Protein AF-O17725-F1 (afdb_monomer)

Foldseek 3Di:
DPDDVPPDPPDDDDDDPVVVVVVLLVVLVVQCVQLDPDPSVLSSVLVVLLVVLVVVVVVCVVVVPPPCVVSLVSLVVSLCSQVVSVRVVSCVVSVVSNLVNLLSNLCVVCVVVLVQLVVCLVPPVVSVVLCVLVPCPVPPDLQSLLCCLQPVDVSVLVSSCVRPNPVNSVSSNSSSQSSNVVSVSCVSHVDDRD

Sequence (194 aa):
MKSIIILSVFLVCSALAASSDKDTESKVARYLKSCGVITSLKTTKCVKRSDEVDKELKALVKSKDKDLSKVKASCKDTMECIKELKCKPLEEDHKETLDFCGRALFQDEFKDCSKKLQALKKSDKDAAKCLEDFKSETKKSTKDTCTFLKGSKDCIKAHIKKECGDDKLQGWQKFAQDSFKENECEKAIGAKWN

InterPro domains:
  IPR002542 T20D4.11-like domain [PF01579] (35-185)
  IPR016638 Uncharacterised protein family UPF0376 [PIRSF015697] (4-185)

Organism: Caenorhabditis elegans (NCBI:txid6239)

pLDDT: mean 77.61, std 16.92, range [27.53, 94.5]

Secondary structure (DSSP, 8-state):
--SSTTSS-----S--SSHHHHHHHHHHHHHHHHH-S--HHHHHHHHHHHHHHHHHHHHHHHHT---THHHHHHHHHHHHHHHHTT-HHHHHHTHHHHHHHHHHHHHHHHHHHHHHHHHHHHH-HHHHHHSTGGG-TT-SSHHHHHHHHHT--HHHHHHHHHHH-HHHHHHHHHHHHHHHHHTTHHHHHT----

Radius of gyration: 19.5 Å; Cα contacts (8 Å, |Δi|>4): 146; chains: 1; bounding box: 48×35×51 Å

Nearest PDB structures (foldseek):
  6h2d-assembly1_S  TM=1.845E-01  e=7.261E+00  Aeromonas hydrophila subsp. hydrophila AL09-71

Structure (mmCIF, N/CA/C/O backbone):
data_AF-O17725-F1
#
_entry.id   AF-O17725-F1
#
loop_
_atom_site.group_PDB
_atom_site.id
_atom_site.type_symbol
_atom_site.label_atom_id
_atom_site.label_alt_id
_atom_site.label_comp_id
_atom_site.label_asym_id
_atom_site.label_entity_id
_atom_site.label_seq_id
_atom_site.pdbx_PDB_ins_code
_atom_site.Cartn_x
_atom_site.Cartn_y
_atom_site.Cartn_z
_atom_site.occupancy
_atom_site.B_iso_or_equiv
_atom_site.auth_seq_id
_atom_site.auth_comp_id
_atom_site.auth_asym_id
_atom_site.auth_atom_id
_atom_site.pdbx_PDB_model_num
ATOM 1 N N . MET A 1 1 ? -17.542 12.724 -4.587 1.00 37.69 1 MET A N 1
ATOM 2 C CA . MET A 1 1 ? -16.579 13.660 -3.972 1.00 37.69 1 MET A CA 1
ATOM 3 C C . MET A 1 1 ? -16.341 14.784 -4.961 1.00 37.69 1 MET A C 1
ATOM 5 O O . MET A 1 1 ? -15.907 14.520 -6.076 1.00 37.69 1 MET A O 1
ATOM 9 N N . LYS A 1 2 ? -16.787 15.989 -4.608 1.00 27.69 2 LYS A N 1
ATOM 10 C CA . LYS A 1 2 ? -16.643 17.206 -5.411 1.00 27.69 2 LYS A CA 1
ATOM 11 C C . LYS A 1 2 ? -15.297 17.831 -5.027 1.00 27.69 2 LYS A C 1
ATOM 13 O O . LYS A 1 2 ? -15.084 18.012 -3.839 1.00 27.69 2 LYS A O 1
ATOM 18 N N . SER A 1 3 ? -14.441 18.080 -6.020 1.00 40.22 3 SER A N 1
ATOM 19 C CA . SER A 1 3 ? -13.218 18.903 -5.983 1.00 40.22 3 SER A CA 1
ATOM 20 C C . SER A 1 3 ? -12.224 18.654 -4.841 1.00 40.22 3 SER A C 1
ATOM 22 O O . SER A 1 3 ? -12.481 19.099 -3.738 1.00 40.22 3 SER A O 1
ATOM 24 N N . ILE A 1 4 ? -11.072 18.023 -5.131 1.00 34.00 4 ILE A N 1
ATOM 25 C CA . ILE A 1 4 ? -9.751 18.324 -4.511 1.00 34.00 4 ILE A CA 1
ATOM 26 C C . ILE A 1 4 ? -8.579 17.645 -5.269 1.00 34.00 4 ILE A C 1
ATOM 28 O O . ILE A 1 4 ? -7.463 18.136 -5.192 1.00 34.00 4 ILE A O 1
ATOM 32 N N . ILE A 1 5 ? -8.797 16.641 -6.134 1.00 41.59 5 ILE A N 1
ATOM 33 C CA . ILE A 1 5 ? -7.709 16.031 -6.954 1.00 41.59 5 ILE A CA 1
ATOM 34 C C . ILE A 1 5 ? -7.289 16.924 -8.161 1.00 41.59 5 ILE A C 1
ATOM 36 O O . ILE A 1 5 ? -6.692 16.458 -9.122 1.00 41.59 5 ILE A O 1
ATOM 40 N N . ILE A 1 6 ? -7.622 18.221 -8.182 1.00 42.53 6 ILE A N 1
ATOM 41 C CA . ILE A 1 6 ? -7.500 19.046 -9.406 1.00 42.53 6 ILE A CA 1
ATOM 42 C C . ILE A 1 6 ? -6.181 19.832 -9.534 1.00 42.53 6 ILE A C 1
ATOM 44 O O . ILE A 1 6 ? -5.909 20.326 -10.621 1.00 42.53 6 ILE A O 1
ATOM 48 N N . LEU A 1 7 ? -5.302 19.924 -8.530 1.00 33.03 7 LEU A N 1
ATOM 49 C CA . LEU A 1 7 ? -4.282 20.992 -8.561 1.00 33.03 7 LEU A CA 1
ATOM 50 C C . LEU A 1 7 ? -2.805 20.641 -8.788 1.00 33.03 7 LEU A C 1
ATOM 52 O O . LEU A 1 7 ? -1.983 21.539 -8.654 1.00 33.03 7 LEU A O 1
ATOM 56 N N . SER A 1 8 ? -2.433 19.436 -9.233 1.00 33.38 8 SER A N 1
ATOM 57 C CA . SER A 1 8 ? -1.002 19.183 -9.528 1.00 33.38 8 SER A CA 1
ATOM 58 C C . SER A 1 8 ? -0.650 18.307 -10.738 1.00 33.38 8 SER A C 1
ATOM 60 O O . SER A 1 8 ? 0.517 17.977 -10.905 1.00 33.38 8 SER A O 1
ATOM 62 N N . VAL A 1 9 ? -1.579 17.990 -11.654 1.00 31.64 9 VAL A N 1
ATOM 63 C CA . VAL A 1 9 ? -1.242 17.192 -12.869 1.00 31.64 9 VAL A CA 1
ATOM 64 C C . VAL A 1 9 ? -1.598 17.895 -14.194 1.00 31.64 9 VAL A C 1
ATOM 66 O O . VAL A 1 9 ? -1.631 17.280 -15.258 1.00 31.64 9 VAL A O 1
ATOM 69 N N . PHE A 1 10 ? -1.824 19.212 -14.174 1.00 27.53 10 PHE A N 1
ATOM 70 C CA . PHE A 1 10 ? -1.952 20.023 -15.391 1.00 27.53 10 PHE A CA 1
ATOM 71 C C . PHE A 1 10 ? -0.613 20.668 -15.750 1.00 27.53 10 PHE A C 1
ATOM 73 O O . PHE A 1 10 ? -0.395 21.820 -15.405 1.00 27.53 10 PHE A O 1
ATOM 80 N N . LEU A 1 11 ? 0.277 19.918 -16.409 1.00 30.19 11 LEU A N 1
ATOM 81 C CA . LEU A 1 11 ? 1.332 20.414 -17.314 1.00 30.19 11 LEU A CA 1
ATOM 82 C C . LEU A 1 11 ? 2.262 19.252 -17.688 1.00 30.19 11 LEU A C 1
ATOM 84 O O . LEU A 1 11 ? 3.306 19.106 -17.082 1.00 30.19 11 LEU A O 1
ATOM 88 N N . VAL A 1 12 ? 1.868 18.416 -18.654 1.00 31.33 12 VAL A N 1
ATOM 89 C CA . VAL A 1 12 ? 2.724 17.962 -19.772 1.00 31.33 12 VAL A CA 1
ATOM 90 C C . VAL A 1 12 ? 1.769 17.420 -20.843 1.00 31.33 12 VAL A C 1
ATOM 92 O O . VAL A 1 12 ? 1.299 16.286 -20.782 1.00 31.33 12 VAL A O 1
ATOM 95 N N . CYS A 1 13 ? 1.445 18.265 -21.817 1.00 29.72 13 CYS A N 1
ATOM 96 C CA . CYS A 1 13 ? 0.928 17.858 -23.117 1.00 29.72 13 CYS A CA 1
ATOM 97 C C . CYS A 1 13 ? 1.952 18.291 -24.168 1.00 29.72 13 CYS A C 1
ATOM 99 O O . CYS A 1 13 ? 2.458 19.410 -24.094 1.00 29.72 13 CYS A O 1
ATOM 101 N N . SER A 1 14 ? 2.134 17.428 -25.174 1.00 30.39 14 SER A N 1
ATOM 102 C CA . SER A 1 14 ? 2.857 17.621 -26.447 1.00 30.39 14 SER A CA 1
ATOM 103 C C . SER A 1 14 ? 4.326 17.154 -26.467 1.00 30.39 14 SER A C 1
ATOM 105 O O . SER A 1 14 ? 5.163 17.690 -25.757 1.00 30.39 14 SER A O 1
ATOM 107 N N . ALA A 1 15 ? 4.613 16.184 -27.355 1.00 34.50 15 ALA A N 1
ATOM 108 C CA . ALA A 1 15 ? 5.905 15.543 -27.686 1.00 34.50 15 ALA A CA 1
ATOM 109 C C . ALA A 1 15 ? 6.377 14.370 -26.786 1.00 34.50 15 ALA A C 1
ATOM 111 O O . ALA A 1 15 ? 7.370 14.489 -26.073 1.00 34.50 15 ALA A O 1
ATOM 112 N N . LEU A 1 16 ? 5.711 13.202 -26.855 1.00 41.00 16 LEU A N 1
ATOM 113 C CA . LEU A 1 16 ? 6.019 12.029 -26.003 1.00 41.00 16 LEU A CA 1
ATOM 114 C C . LEU A 1 16 ? 6.287 10.681 -26.707 1.00 41.00 16 LEU A C 1
ATOM 116 O O . LEU A 1 16 ? 6.314 9.659 -26.032 1.00 41.00 16 LEU A O 1
ATOM 120 N N . ALA A 1 17 ? 6.534 10.641 -28.022 1.00 39.03 17 ALA A N 1
ATOM 121 C CA . ALA A 1 17 ? 6.957 9.386 -28.669 1.00 39.03 17 ALA A CA 1
ATOM 122 C C . ALA A 1 17 ? 8.490 9.228 -28.757 1.00 39.03 17 ALA A C 1
ATOM 124 O O . ALA A 1 17 ? 8.997 8.136 -28.554 1.00 39.03 17 ALA A O 1
ATOM 125 N N . ALA A 1 18 ? 9.240 10.310 -29.010 1.00 36.88 18 ALA A N 1
ATOM 126 C CA . ALA A 1 18 ? 10.707 10.261 -29.143 1.00 36.88 18 ALA A CA 1
ATOM 127 C C . ALA A 1 18 ? 11.471 10.710 -27.879 1.00 36.88 18 ALA A C 1
ATOM 129 O O . ALA A 1 18 ? 12.676 10.492 -27.765 1.00 36.88 18 ALA A O 1
ATOM 130 N N . SER A 1 19 ? 10.794 11.368 -26.932 1.00 45.75 19 SER A N 1
ATOM 131 C CA . SER A 1 19 ? 11.392 11.850 -25.678 1.00 45.75 19 SER A CA 1
ATOM 132 C C . SER A 1 19 ? 11.439 10.775 -24.592 1.00 45.75 19 SER A C 1
ATOM 134 O O . SER A 1 19 ? 12.337 10.813 -23.755 1.00 45.75 19 SER A O 1
ATOM 136 N N . SER A 1 20 ? 10.529 9.794 -24.628 1.00 57.12 20 SER A N 1
ATOM 137 C CA . SER A 1 20 ? 10.476 8.721 -23.632 1.00 57.12 20 SER A CA 1
ATOM 138 C C . SER A 1 20 ? 11.719 7.843 -23.662 1.00 57.12 20 SER A C 1
ATOM 140 O O . SER A 1 20 ? 12.259 7.547 -22.605 1.00 57.12 20 SER A O 1
ATOM 142 N N . ASP A 1 21 ? 12.217 7.474 -24.847 1.00 60.38 21 ASP A N 1
ATOM 143 C CA . ASP A 1 21 ? 13.398 6.609 -24.932 1.00 60.38 21 ASP A CA 1
ATOM 144 C C . ASP A 1 21 ? 14.663 7.324 -24.438 1.00 60.38 21 ASP A C 1
ATOM 146 O O . ASP A 1 21 ? 15.420 6.734 -23.676 1.00 60.38 21 ASP A O 1
ATOM 150 N N . LYS A 1 22 ? 14.846 8.616 -24.753 1.00 66.69 22 LYS A N 1
ATOM 151 C CA . LYS A 1 22 ? 15.981 9.405 -24.232 1.00 66.69 22 LYS A CA 1
ATOM 152 C C . LYS A 1 22 ? 15.922 9.593 -22.715 1.00 66.69 22 LYS A C 1
ATOM 154 O O . LYS A 1 22 ? 16.957 9.547 -22.052 1.00 66.69 22 LYS A O 1
ATOM 159 N N . ASP A 1 23 ? 14.729 9.811 -22.160 1.00 80.50 23 ASP A N 1
ATOM 160 C CA . ASP A 1 23 ? 14.546 9.905 -20.708 1.00 80.50 23 ASP A CA 1
ATOM 161 C C . ASP A 1 23 ? 14.838 8.559 -20.027 1.00 80.50 23 ASP A C 1
ATOM 163 O O . ASP A 1 23 ? 15.595 8.505 -19.056 1.00 80.50 23 ASP A O 1
ATOM 167 N N . THR A 1 24 ? 14.333 7.454 -20.587 1.00 80.94 24 THR A N 1
ATOM 168 C CA . THR A 1 24 ? 14.649 6.103 -20.111 1.00 80.94 24 THR A CA 1
ATOM 169 C C . THR A 1 24 ? 16.150 5.814 -20.192 1.00 80.94 24 THR A C 1
ATOM 171 O O . THR A 1 24 ? 16.716 5.344 -19.210 1.00 80.94 24 THR A O 1
ATOM 174 N N . GLU A 1 25 ? 16.825 6.114 -21.305 1.00 81.56 25 GLU A N 1
ATOM 175 C CA . GLU A 1 25 ? 18.274 5.909 -21.455 1.00 81.56 25 GLU A CA 1
ATOM 176 C C . GLU A 1 25 ? 19.077 6.711 -20.422 1.00 81.56 25 GLU A C 1
ATOM 178 O O . GLU A 1 25 ? 19.994 6.175 -19.798 1.00 81.56 25 GLU A O 1
ATOM 183 N N . SER A 1 26 ? 18.696 7.970 -20.181 1.00 84.69 26 SER A N 1
ATOM 184 C CA . SER A 1 26 ? 19.315 8.831 -19.166 1.00 84.69 26 SER A CA 1
ATOM 185 C C . SER A 1 26 ? 19.136 8.277 -17.747 1.00 84.69 26 SER A C 1
ATOM 187 O O . SER A 1 26 ? 20.105 8.179 -16.984 1.00 84.69 26 SER A O 1
ATOM 189 N N . LYS A 1 27 ? 17.915 7.846 -17.395 1.00 84.62 27 LYS A N 1
ATOM 190 C CA . LYS A 1 27 ? 17.611 7.179 -16.117 1.00 84.62 27 LYS A CA 1
ATOM 191 C C . LYS A 1 27 ? 18.423 5.893 -15.956 1.00 84.62 27 LYS A C 1
ATOM 193 O O . LYS A 1 27 ? 19.108 5.715 -14.952 1.00 84.62 27 LYS A O 1
ATOM 198 N N . VAL A 1 28 ? 18.428 5.030 -16.972 1.00 83.88 28 VAL A N 1
ATOM 199 C CA . VAL A 1 28 ? 19.175 3.764 -16.967 1.00 83.88 28 VAL A CA 1
ATOM 200 C C . VAL A 1 28 ? 20.673 4.008 -16.796 1.00 83.88 28 VAL A C 1
ATOM 202 O O . VAL A 1 28 ? 21.291 3.361 -15.954 1.00 83.88 28 VAL A O 1
ATOM 205 N N . ALA A 1 29 ? 21.261 4.964 -17.520 1.00 85.25 29 ALA A N 1
ATOM 206 C CA . ALA A 1 29 ? 22.674 5.313 -17.376 1.00 85.25 29 ALA A CA 1
ATOM 207 C C . ALA A 1 29 ? 23.007 5.791 -15.952 1.00 85.25 29 ALA A C 1
ATOM 209 O O . ALA A 1 29 ? 24.035 5.404 -15.388 1.00 85.25 29 ALA A O 1
ATOM 210 N N . ARG A 1 30 ? 22.115 6.581 -15.338 1.00 86.19 30 ARG A N 1
ATOM 211 C CA . ARG A 1 30 ? 22.242 7.015 -13.940 1.00 86.19 30 ARG A CA 1
ATOM 212 C C . ARG A 1 30 ? 22.242 5.824 -12.983 1.00 86.19 30 ARG A C 1
ATOM 214 O O . ARG A 1 30 ? 23.115 5.764 -12.122 1.00 86.19 30 ARG A O 1
ATOM 221 N N . TYR A 1 31 ? 21.318 4.876 -13.148 1.00 86.75 31 TYR A N 1
ATOM 222 C CA . TYR A 1 31 ? 21.226 3.689 -12.291 1.00 86.75 31 TYR A CA 1
ATOM 223 C C . TYR A 1 31 ? 22.409 2.742 -12.466 1.00 86.75 31 TYR A C 1
ATOM 225 O O . TYR A 1 31 ? 22.938 2.241 -11.482 1.00 86.75 31 TYR A O 1
ATOM 233 N N . LEU A 1 32 ? 22.878 2.527 -13.696 1.00 83.81 32 LEU A N 1
ATOM 234 C CA . LEU A 1 32 ? 24.074 1.717 -13.944 1.00 83.81 32 LEU A CA 1
ATOM 235 C C . LEU A 1 32 ? 25.311 2.325 -13.277 1.00 83.81 32 LEU A C 1
ATOM 237 O O . LEU A 1 32 ? 26.139 1.603 -12.727 1.00 83.81 32 LEU A O 1
ATOM 241 N N . LYS A 1 33 ? 25.413 3.659 -13.267 1.00 84.75 33 LYS A N 1
ATOM 242 C CA . LYS A 1 33 ? 26.498 4.365 -12.582 1.00 84.75 33 LYS A CA 1
ATOM 243 C C . LYS A 1 33 ? 26.395 4.269 -11.056 1.00 84.75 33 LYS A C 1
ATOM 245 O O . LYS A 1 33 ? 27.425 4.176 -10.396 1.00 84.75 33 LYS A O 1
ATOM 250 N N . SER A 1 34 ? 25.189 4.326 -10.491 1.00 84.12 34 SER A N 1
ATOM 251 C CA . SER A 1 34 ? 24.985 4.375 -9.036 1.00 84.12 34 SER A CA 1
ATOM 252 C C . SER A 1 34 ? 24.854 3.006 -8.364 1.00 84.12 34 SER A C 1
ATOM 254 O O . SER A 1 34 ? 25.175 2.887 -7.185 1.00 84.12 34 SER A O 1
ATOM 256 N N . CYS A 1 35 ? 24.402 1.982 -9.089 1.00 83.06 35 CYS A N 1
ATOM 257 C CA . CYS A 1 35 ? 24.039 0.677 -8.530 1.00 83.06 35 CYS A CA 1
ATOM 258 C C . CYS A 1 35 ? 24.987 -0.467 -8.925 1.00 83.06 35 CYS A C 1
ATOM 260 O O . CYS A 1 35 ? 24.770 -1.608 -8.522 1.00 83.06 35 CYS A O 1
ATOM 262 N N . GLY A 1 36 ? 26.062 -0.182 -9.667 1.00 73.19 36 GLY A N 1
ATOM 263 C CA . GLY A 1 36 ? 27.073 -1.177 -10.031 1.00 73.19 36 GLY A CA 1
ATOM 264 C C . GLY A 1 36 ? 26.620 -2.131 -11.141 1.00 73.19 36 GLY A C 1
ATOM 265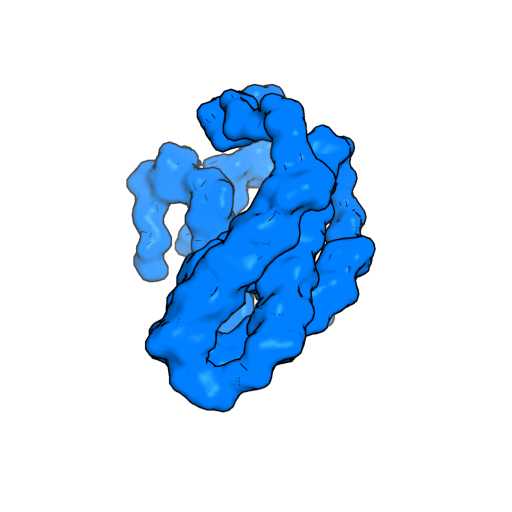 O O . GLY A 1 36 ? 25.810 -1.761 -11.988 1.00 73.19 36 GLY A O 1
ATOM 266 N N . VAL A 1 37 ? 27.190 -3.347 -11.168 1.00 62.06 37 VAL A N 1
ATOM 267 C CA . VAL A 1 37 ? 27.050 -4.342 -12.255 1.00 62.06 37 VAL A CA 1
ATOM 268 C C . VAL A 1 37 ? 25.633 -4.928 -12.309 1.00 62.06 37 VAL A C 1
ATOM 270 O O . VAL A 1 37 ? 25.381 -6.079 -11.963 1.00 62.06 37 VAL A O 1
ATOM 273 N N . ILE A 1 38 ? 24.691 -4.118 -12.768 1.00 63.53 38 ILE A N 1
ATOM 274 C CA . ILE A 1 38 ? 23.364 -4.530 -13.202 1.00 63.53 38 ILE A CA 1
ATOM 275 C C . ILE A 1 38 ? 23.389 -4.604 -14.730 1.00 63.53 38 ILE A C 1
ATOM 277 O O . ILE A 1 38 ? 24.044 -3.799 -15.392 1.00 63.53 38 ILE A O 1
ATOM 281 N N . THR A 1 39 ? 22.676 -5.560 -15.329 1.00 70.25 39 THR A N 1
ATOM 282 C CA . THR A 1 39 ? 22.555 -5.587 -16.792 1.00 70.25 39 THR A CA 1
ATOM 283 C C . THR A 1 39 ? 21.691 -4.416 -17.264 1.00 70.25 39 THR A C 1
ATOM 285 O O . THR A 1 39 ? 20.535 -4.278 -16.860 1.00 70.25 39 THR A O 1
ATOM 288 N N . SER A 1 40 ? 22.234 -3.587 -18.162 1.00 78.12 40 SER A N 1
ATOM 289 C CA . SER A 1 40 ? 21.527 -2.444 -18.767 1.00 78.12 40 SER A CA 1
ATOM 290 C C . SER A 1 40 ? 20.155 -2.831 -19.321 1.00 78.12 40 SER A C 1
ATOM 292 O O . SER A 1 40 ? 19.184 -2.093 -19.155 1.00 78.12 40 SER A O 1
ATOM 294 N N . LEU A 1 41 ? 20.051 -4.028 -19.904 1.00 83.31 41 LEU A N 1
ATOM 295 C CA . LEU A 1 41 ? 18.809 -4.573 -20.437 1.00 83.31 41 LEU A CA 1
ATOM 296 C C . LEU A 1 41 ? 17.747 -4.782 -19.348 1.00 83.31 41 LEU A C 1
ATOM 298 O O . LEU A 1 41 ? 16.588 -4.421 -19.548 1.00 83.31 41 LEU A O 1
ATOM 302 N N . LYS A 1 42 ? 18.121 -5.360 -18.200 1.00 84.88 42 LYS A N 1
ATOM 303 C CA . LYS A 1 42 ? 17.181 -5.613 -17.103 1.00 84.88 42 LYS A CA 1
ATOM 304 C C . LYS A 1 42 ? 16.743 -4.309 -16.450 1.00 84.88 42 LYS A C 1
ATOM 306 O O . LYS A 1 42 ? 15.545 -4.118 -16.276 1.00 84.88 42 LYS A O 1
ATOM 311 N N . THR A 1 43 ? 17.675 -3.385 -16.206 1.00 85.56 43 THR A N 1
ATOM 312 C CA . THR A 1 43 ? 17.351 -2.032 -15.724 1.00 85.56 43 THR A CA 1
ATOM 313 C C . THR A 1 43 ? 16.368 -1.339 -16.658 1.00 85.56 43 THR A C 1
ATOM 315 O O . THR A 1 43 ? 15.332 -0.865 -16.208 1.00 85.56 43 THR A O 1
ATOM 318 N N . THR A 1 44 ? 16.635 -1.349 -17.967 1.00 87.69 44 THR A N 1
ATOM 319 C CA . THR A 1 44 ? 15.752 -0.731 -18.969 1.00 87.69 44 THR A CA 1
ATOM 320 C C . THR A 1 44 ? 14.355 -1.342 -18.942 1.00 87.69 44 THR A C 1
ATOM 322 O O . THR A 1 44 ? 13.368 -0.610 -18.944 1.00 87.69 44 THR A O 1
ATOM 325 N N . LYS A 1 45 ? 14.253 -2.677 -18.875 1.00 87.94 45 LYS A N 1
ATOM 326 C CA . LYS A 1 45 ? 12.959 -3.367 -18.776 1.00 87.94 45 LYS A CA 1
ATOM 327 C C . LYS A 1 45 ? 12.202 -2.975 -17.507 1.00 87.94 45 LYS A C 1
ATOM 329 O O . LYS A 1 45 ? 11.019 -2.671 -17.607 1.00 87.94 45 LYS A O 1
ATOM 334 N N . CYS A 1 46 ? 12.863 -2.941 -16.347 1.00 89.19 46 CY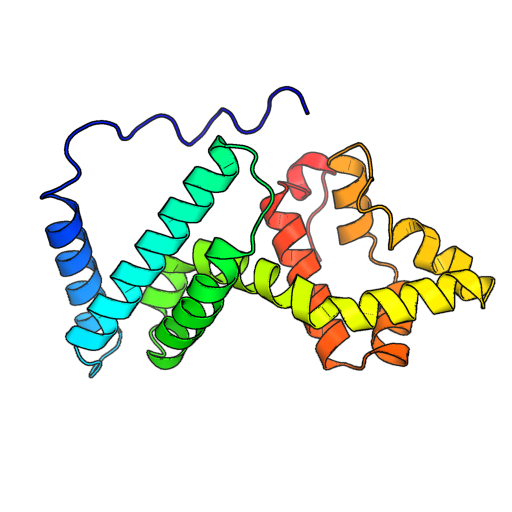S A N 1
ATOM 335 C CA . CYS A 1 46 ? 12.208 -2.553 -15.096 1.00 89.19 46 CYS A CA 1
ATOM 336 C C . CYS A 1 46 ? 11.728 -1.096 -15.125 1.00 89.19 46 CYS A C 1
ATOM 338 O O . CYS A 1 46 ? 10.594 -0.836 -14.732 1.00 89.19 46 CYS A O 1
ATOM 340 N N . VAL A 1 47 ? 12.547 -0.166 -15.635 1.00 88.94 47 VAL A N 1
ATOM 341 C CA . VAL A 1 47 ? 12.180 1.256 -15.761 1.00 88.94 47 VAL A CA 1
ATOM 342 C C . VAL A 1 47 ? 10.974 1.425 -16.684 1.00 88.94 47 VAL A C 1
ATOM 344 O O . VAL A 1 47 ? 9.983 2.021 -16.273 1.00 88.94 47 VAL A O 1
ATOM 347 N N . LYS A 1 48 ? 11.002 0.836 -17.892 1.00 89.19 48 LYS A N 1
ATOM 348 C CA . LYS A 1 48 ? 9.875 0.922 -18.840 1.00 89.19 48 LYS A CA 1
ATOM 349 C C . LYS A 1 48 ? 8.582 0.375 -18.237 1.00 89.19 48 LYS A C 1
ATOM 351 O O . LYS A 1 48 ? 7.542 1.014 -18.342 1.00 89.19 48 LYS A O 1
ATOM 356 N N . ARG A 1 49 ? 8.662 -0.764 -17.545 1.00 88.50 49 ARG A N 1
ATOM 357 C CA . ARG A 1 49 ? 7.503 -1.389 -16.897 1.00 88.50 49 ARG A CA 1
ATOM 358 C C . ARG A 1 49 ? 6.938 -0.544 -15.756 1.00 88.50 49 ARG A C 1
ATOM 360 O O . ARG A 1 49 ? 5.726 -0.427 -15.612 1.00 88.50 49 ARG A O 1
ATOM 367 N N . SER A 1 50 ? 7.811 0.067 -14.961 1.00 88.50 50 SER A N 1
ATOM 368 C CA . SER A 1 50 ? 7.410 0.984 -13.894 1.00 88.50 50 SER A CA 1
ATOM 369 C C . SER A 1 50 ? 6.719 2.232 -14.448 1.00 88.50 50 SER A C 1
ATOM 371 O O . SER A 1 50 ? 5.642 2.601 -13.984 1.00 88.50 50 SER A O 1
ATOM 373 N N . ASP A 1 51 ? 7.285 2.823 -15.503 1.00 87.88 51 ASP A N 1
ATOM 374 C CA . ASP A 1 51 ? 6.707 3.977 -16.197 1.00 87.88 51 ASP A CA 1
ATOM 375 C C . ASP A 1 51 ? 5.350 3.636 -16.853 1.00 87.88 51 ASP A C 1
ATOM 377 O O . ASP A 1 51 ? 4.458 4.483 -16.924 1.00 87.88 51 ASP A O 1
ATOM 381 N N . GLU A 1 52 ? 5.161 2.404 -17.335 1.00 88.19 52 GLU A N 1
ATOM 382 C CA . GLU A 1 52 ? 3.872 1.912 -17.845 1.00 88.19 52 GLU A CA 1
ATOM 383 C C . GLU A 1 52 ? 2.822 1.798 -16.736 1.00 88.19 52 GLU A C 1
ATOM 385 O O . GLU A 1 52 ? 1.722 2.331 -16.890 1.00 88.19 52 GLU A O 1
ATOM 390 N N . VAL A 1 53 ? 3.167 1.194 -15.594 1.00 87.31 53 VAL A N 1
ATOM 391 C CA . VAL A 1 53 ? 2.267 1.108 -14.431 1.00 87.31 53 VAL A CA 1
ATOM 392 C C . VAL A 1 53 ? 1.880 2.498 -13.926 1.00 87.31 53 VAL A C 1
ATOM 394 O O . VAL A 1 53 ? 0.712 2.741 -13.628 1.00 87.31 53 VAL A O 1
ATOM 397 N N . ASP A 1 54 ? 2.828 3.435 -13.862 1.00 85.50 54 ASP A N 1
ATOM 398 C CA . ASP A 1 54 ? 2.550 4.825 -13.487 1.00 85.50 54 ASP A CA 1
ATOM 399 C C . ASP A 1 54 ? 1.562 5.501 -14.458 1.00 85.50 54 ASP A C 1
ATOM 401 O O . ASP A 1 54 ? 0.616 6.178 -14.039 1.00 85.50 54 ASP A O 1
ATOM 405 N N . LYS A 1 55 ? 1.711 5.272 -15.769 1.00 85.44 55 LYS A N 1
ATOM 406 C CA . LYS A 1 55 ? 0.760 5.772 -16.777 1.00 85.44 55 LYS A CA 1
ATOM 407 C C . LYS A 1 55 ? -0.628 5.157 -16.610 1.00 85.44 55 LYS A C 1
ATOM 409 O O . LYS A 1 55 ? -1.617 5.891 -16.669 1.00 85.44 55 LYS A O 1
ATOM 414 N N . GLU A 1 56 ? -0.715 3.845 -16.396 1.00 83.56 56 GLU A N 1
ATOM 415 C CA . GLU A 1 56 ? -1.983 3.147 -16.157 1.00 83.56 56 GLU A CA 1
ATOM 416 C C . GLU A 1 56 ? -2.667 3.652 -14.884 1.00 83.56 56 GLU A C 1
ATOM 418 O O . GLU A 1 56 ? -3.863 3.943 -14.900 1.00 83.56 56 GLU A O 1
ATOM 423 N N . LEU A 1 57 ? -1.906 3.860 -13.808 1.00 78.31 57 LEU A N 1
ATOM 424 C CA . LEU A 1 57 ? -2.404 4.430 -12.561 1.00 78.31 57 LEU A CA 1
ATOM 425 C C . LEU A 1 57 ? -2.983 5.832 -12.776 1.00 78.31 57 LEU A C 1
ATOM 427 O O . LEU A 1 57 ? -4.117 6.117 -12.382 1.00 78.31 57 LEU A O 1
ATOM 431 N N . LYS A 1 58 ? -2.245 6.703 -13.471 1.00 80.50 58 LYS A N 1
ATOM 432 C CA . LYS A 1 58 ? -2.723 8.046 -13.832 1.00 80.50 58 LYS A CA 1
ATOM 433 C C . LYS A 1 58 ? -3.986 7.987 -14.695 1.00 80.50 58 LYS A C 1
ATOM 435 O O . LYS A 1 58 ? -4.858 8.848 -14.557 1.00 80.50 58 LYS A O 1
ATOM 440 N N . ALA A 1 59 ? -4.115 6.990 -15.569 1.00 81.31 59 ALA A N 1
ATOM 441 C CA . ALA A 1 59 ? -5.313 6.782 -1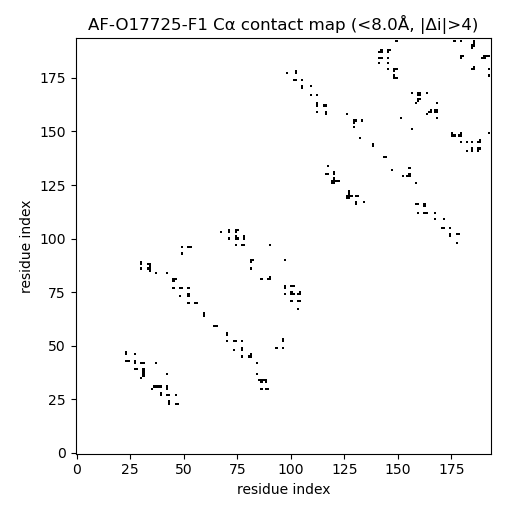6.378 1.00 81.31 59 ALA A CA 1
ATOM 442 C C . ALA A 1 59 ? -6.511 6.274 -15.550 1.00 81.31 59 ALA A C 1
ATOM 444 O O . ALA A 1 59 ? -7.627 6.765 -15.743 1.00 81.31 59 ALA A O 1
ATOM 445 N N . LEU A 1 60 ? -6.301 5.364 -14.593 1.00 74.38 60 LEU A N 1
ATOM 446 C CA . LEU A 1 60 ? -7.333 4.904 -13.654 1.00 74.38 60 LEU A CA 1
ATOM 447 C C . LEU A 1 60 ? -7.876 6.059 -12.807 1.00 74.38 60 LEU A C 1
ATOM 449 O O . LEU A 1 60 ? -9.085 6.276 -12.735 1.00 74.38 60 LEU A O 1
ATOM 453 N N . VAL A 1 61 ? -6.981 6.880 -12.249 1.00 69.12 61 VAL A N 1
ATOM 454 C CA . VAL A 1 61 ? -7.366 8.071 -11.476 1.00 69.12 61 VAL A CA 1
ATOM 455 C C . VAL A 1 61 ? -8.218 9.027 -12.320 1.00 69.12 61 VAL A C 1
ATOM 457 O O . VAL A 1 61 ? -9.235 9.537 -11.843 1.00 69.12 61 VAL A O 1
ATOM 460 N N . LYS A 1 62 ? -7.854 9.243 -13.592 1.00 74.19 62 LYS A N 1
ATOM 461 C CA . LYS A 1 62 ? -8.600 10.114 -14.520 1.00 74.19 62 LYS A CA 1
ATOM 462 C C . LYS A 1 62 ? -9.961 9.544 -14.921 1.00 74.19 62 LYS A C 1
ATOM 464 O O . LYS A 1 62 ? -10.944 10.281 -14.947 1.00 74.19 62 LYS A O 1
ATOM 469 N N . SER A 1 63 ? -10.021 8.252 -15.233 1.00 75.44 63 SER A N 1
ATOM 470 C CA . SER A 1 63 ? -11.257 7.568 -15.639 1.00 75.44 63 SER A CA 1
ATOM 471 C C . SER A 1 63 ? -12.222 7.337 -14.473 1.00 75.44 63 SER A C 1
ATOM 473 O O . SER A 1 63 ? -13.399 7.071 -14.706 1.00 75.44 63 SER A O 1
ATOM 475 N N . LYS A 1 64 ? -11.747 7.482 -13.224 1.00 60.12 64 LYS A N 1
ATOM 476 C CA . LYS A 1 64 ? -12.453 7.077 -11.995 1.00 60.12 64 LYS A CA 1
ATOM 477 C C . LYS A 1 64 ? -12.784 5.583 -11.976 1.00 60.12 64 LYS A C 1
ATOM 479 O O . LYS A 1 64 ? -13.637 5.163 -11.188 1.00 60.12 64 LYS A O 1
ATOM 484 N N . ASP A 1 65 ? -12.129 4.807 -12.834 1.00 64.38 65 ASP A N 1
ATOM 485 C CA . ASP A 1 65 ? -12.224 3.362 -12.825 1.00 64.38 65 ASP A CA 1
ATOM 486 C C . ASP A 1 65 ? -11.536 2.843 -11.558 1.00 64.38 65 ASP A C 1
ATOM 488 O O . ASP A 1 65 ? -10.449 3.286 -11.179 1.00 64.38 65 ASP A O 1
ATOM 492 N N . LYS A 1 66 ? -12.231 1.956 -10.848 1.00 60.62 66 LYS A N 1
ATOM 493 C CA . LYS A 1 66 ? -11.749 1.336 -9.609 1.00 60.62 66 LYS A CA 1
ATOM 494 C C . LYS A 1 66 ? -11.263 -0.085 -9.844 1.00 60.62 66 LYS A C 1
ATOM 496 O O . LYS A 1 66 ? -10.830 -0.733 -8.890 1.00 60.62 66 LYS A O 1
ATOM 501 N N . ASP A 1 67 ? -11.374 -0.589 -11.070 1.00 68.81 67 ASP A N 1
ATOM 502 C CA . ASP A 1 67 ? -10.895 -1.913 -11.397 1.00 68.81 67 ASP A CA 1
ATOM 503 C C . ASP A 1 67 ? -9.366 -1.920 -11.491 1.00 68.81 67 ASP A C 1
ATOM 505 O O . ASP A 1 67 ? -8.753 -1.643 -12.521 1.00 68.81 67 ASP A O 1
ATOM 509 N N . LEU A 1 68 ? -8.745 -2.261 -10.365 1.00 72.06 68 LEU A N 1
ATOM 510 C CA . LEU A 1 68 ? -7.300 -2.425 -10.258 1.00 72.06 68 LEU A CA 1
ATOM 511 C C . LEU A 1 68 ? -6.807 -3.746 -10.868 1.00 72.06 68 LEU A C 1
ATOM 513 O O . LEU A 1 68 ? -5.602 -3.986 -10.859 1.00 72.06 68 LEU A O 1
ATOM 517 N N . SER A 1 69 ? -7.688 -4.618 -11.380 1.00 76.31 69 SER A N 1
ATOM 518 C CA . SER A 1 69 ? -7.302 -5.946 -11.884 1.00 76.31 69 SER A CA 1
ATOM 519 C C . SER A 1 69 ? -6.231 -5.879 -12.972 1.00 76.31 69 SER A C 1
ATOM 521 O O . SER A 1 69 ? -5.258 -6.630 -12.913 1.00 76.31 69 SER A O 1
ATOM 523 N N . LYS A 1 70 ? -6.362 -4.930 -13.908 1.00 70.44 70 LYS A N 1
ATOM 524 C CA . LYS A 1 70 ? -5.424 -4.747 -15.027 1.00 70.44 70 LYS A CA 1
ATOM 525 C C . LYS A 1 70 ? -4.026 -4.357 -14.552 1.00 70.44 70 LYS A C 1
ATOM 527 O O . LYS A 1 70 ? -3.040 -4.875 -15.060 1.00 70.44 70 LYS A O 1
ATOM 532 N N . VAL A 1 71 ? -3.954 -3.508 -13.528 1.00 82.38 71 VAL A N 1
ATOM 533 C CA . VAL A 1 71 ? -2.687 -2.970 -13.015 1.00 82.38 71 VAL A CA 1
ATOM 534 C C . VAL A 1 71 ? -2.033 -3.923 -12.016 1.00 82.38 71 VAL A C 1
ATOM 536 O O . VAL A 1 71 ? -0.818 -3.922 -11.873 1.00 82.38 71 VAL A O 1
ATOM 539 N N . LYS A 1 72 ? -2.800 -4.794 -11.348 1.00 83.25 72 LYS A N 1
ATOM 540 C CA . LYS A 1 72 ? -2.276 -5.743 -10.349 1.00 83.25 72 LYS A CA 1
ATOM 541 C C . LYS A 1 72 ? -1.234 -6.706 -10.910 1.00 83.25 72 LYS A C 1
ATOM 543 O O . LYS A 1 72 ? -0.202 -6.904 -10.270 1.00 83.25 72 LYS A O 1
ATOM 548 N N . ALA A 1 73 ? -1.481 -7.278 -12.090 1.00 84.56 73 ALA A N 1
ATOM 549 C CA . ALA A 1 73 ? -0.516 -8.166 -12.738 1.00 84.56 73 ALA A CA 1
ATOM 550 C C . ALA A 1 73 ? 0.794 -7.417 -13.028 1.00 84.56 73 ALA A C 1
ATOM 552 O O . ALA A 1 73 ? 1.852 -7.840 -12.569 1.00 84.56 73 ALA A O 1
ATOM 553 N N . SER A 1 74 ? 0.697 -6.249 -13.672 1.00 87.19 74 SER A N 1
ATOM 554 C CA . SER A 1 74 ? 1.832 -5.358 -13.940 1.00 87.19 74 SER A CA 1
ATOM 555 C C . SER A 1 74 ? 2.543 -4.911 -12.657 1.00 87.19 74 SER A C 1
ATOM 557 O O . SER A 1 74 ? 3.764 -4.800 -12.632 1.00 87.19 74 SER A O 1
ATOM 559 N N . CYS A 1 75 ? 1.808 -4.712 -11.563 1.00 90.56 75 CYS A N 1
ATOM 560 C CA . CYS A 1 75 ? 2.352 -4.308 -10.274 1.00 90.56 75 CYS A CA 1
ATOM 561 C C . CYS A 1 75 ? 3.237 -5.370 -9.630 1.00 90.56 75 CYS A C 1
ATOM 563 O O . CYS A 1 75 ? 4.335 -5.041 -9.180 1.00 90.56 75 CYS A O 1
ATOM 565 N N . LYS A 1 76 ? 2.786 -6.631 -9.581 1.00 90.00 76 LYS A N 1
ATOM 566 C CA . LYS A 1 76 ? 3.588 -7.737 -9.030 1.00 90.00 76 LYS A CA 1
ATOM 567 C C . LYS A 1 76 ? 4.928 -7.827 -9.753 1.00 90.00 76 LYS A C 1
ATOM 569 O O . LYS A 1 76 ? 5.997 -7.783 -9.152 1.00 90.00 76 LYS A O 1
ATOM 574 N N . ASP A 1 77 ? 4.818 -7.843 -11.062 1.00 90.50 77 ASP A N 1
ATOM 575 C CA . ASP A 1 77 ? 5.895 -7.932 -12.019 1.00 90.50 77 ASP A CA 1
ATOM 576 C C . ASP A 1 77 ? 6.893 -6.761 -11.932 1.00 90.50 77 ASP A C 1
ATOM 578 O O . ASP A 1 77 ? 8.107 -6.968 -11.968 1.00 90.50 77 ASP A O 1
ATOM 582 N N . THR A 1 78 ? 6.409 -5.526 -11.782 1.00 91.25 78 THR A N 1
ATOM 583 C CA . THR A 1 78 ? 7.247 -4.332 -11.578 1.00 91.25 78 THR A CA 1
ATOM 584 C C . THR A 1 78 ? 7.943 -4.354 -10.219 1.00 91.25 78 THR A C 1
ATOM 586 O O . THR A 1 78 ? 9.138 -4.059 -10.139 1.00 91.25 78 THR A O 1
ATOM 589 N N . MET A 1 79 ? 7.232 -4.734 -9.152 1.00 90.69 79 MET A N 1
ATOM 590 C CA . MET A 1 79 ? 7.808 -4.825 -7.808 1.00 90.69 79 MET A CA 1
ATOM 591 C C . MET A 1 79 ? 8.927 -5.863 -7.732 1.00 90.69 79 MET A C 1
ATOM 593 O O . MET A 1 79 ? 9.965 -5.584 -7.134 1.00 90.69 79 MET A O 1
ATOM 597 N N . GLU A 1 80 ? 8.731 -7.040 -8.330 1.00 91.19 80 GLU A N 1
ATOM 598 C CA . GLU A 1 80 ? 9.766 -8.074 -8.418 1.00 91.19 80 GLU A CA 1
ATOM 599 C C . GLU A 1 80 ? 10.970 -7.567 -9.221 1.00 91.19 80 GLU A C 1
ATOM 601 O O . GLU A 1 80 ? 12.098 -7.645 -8.734 1.00 91.19 80 GLU A O 1
ATOM 606 N N . CYS A 1 81 ? 10.732 -6.946 -10.383 1.00 90.75 81 CYS A N 1
ATOM 607 C CA . CYS A 1 81 ? 11.793 -6.415 -11.241 1.00 90.75 81 CYS A CA 1
ATOM 608 C C . CYS A 1 81 ? 12.674 -5.392 -10.508 1.00 90.75 81 CYS A C 1
ATOM 610 O O . CYS A 1 81 ? 13.892 -5.543 -10.479 1.00 90.75 81 CYS A O 1
ATOM 612 N N . ILE A 1 82 ? 12.075 -4.368 -9.887 1.00 90.19 82 ILE A N 1
ATOM 613 C CA . ILE A 1 82 ? 12.831 -3.291 -9.231 1.00 90.19 82 ILE A CA 1
ATOM 614 C C . ILE A 1 82 ? 13.570 -3.802 -7.987 1.00 90.19 82 ILE A C 1
ATOM 616 O O . ILE A 1 82 ? 14.753 -3.505 -7.824 1.00 90.19 82 ILE A O 1
ATOM 620 N N . LYS A 1 83 ? 12.917 -4.607 -7.136 1.00 87.81 83 LYS A N 1
ATOM 621 C CA . LYS A 1 83 ? 13.546 -5.134 -5.911 1.00 87.81 83 LYS A CA 1
ATOM 622 C C . LYS A 1 83 ? 14.709 -6.073 -6.206 1.00 87.81 83 LYS A C 1
ATOM 624 O O . LYS A 1 83 ? 15.700 -6.077 -5.478 1.00 87.81 83 LYS A O 1
ATOM 6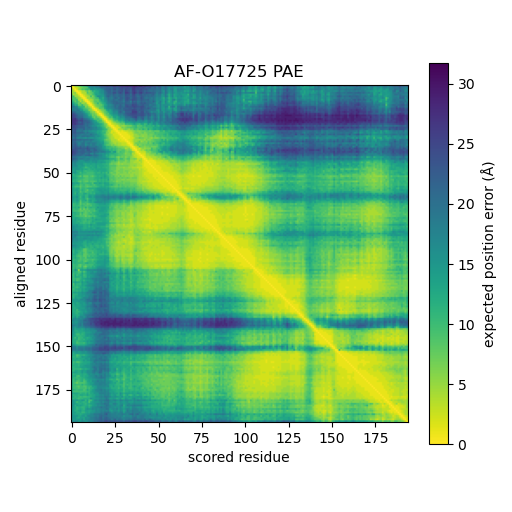29 N N . GLU A 1 84 ? 14.613 -6.875 -7.265 1.00 88.12 84 GLU A N 1
ATOM 630 C CA . GLU A 1 84 ? 15.689 -7.792 -7.643 1.00 88.12 84 GLU A CA 1
ATOM 631 C C . GLU A 1 84 ? 16.963 -7.043 -8.061 1.00 88.12 84 GLU A C 1
ATOM 633 O O . GLU A 1 84 ? 18.071 -7.534 -7.845 1.00 88.12 84 GLU A O 1
ATOM 638 N N . LEU A 1 85 ? 16.820 -5.829 -8.603 1.00 86.81 85 LEU A N 1
ATOM 639 C CA . LEU A 1 85 ? 17.953 -4.985 -8.973 1.00 86.81 85 LEU A CA 1
ATOM 640 C C . LEU A 1 85 ? 18.714 -4.416 -7.773 1.00 86.81 85 LEU A C 1
ATOM 642 O O . LEU A 1 85 ? 19.837 -3.951 -7.960 1.00 86.81 85 LEU A O 1
ATOM 646 N N . LYS A 1 86 ? 18.132 -4.447 -6.562 1.00 84.31 86 LYS A N 1
ATOM 647 C CA . LYS A 1 86 ? 18.742 -3.939 -5.316 1.00 84.31 86 LYS A CA 1
ATOM 648 C C . LYS A 1 86 ? 19.342 -2.534 -5.482 1.00 84.31 86 LYS A C 1
ATOM 650 O O . LYS A 1 86 ? 20.386 -2.211 -4.917 1.00 84.31 86 LYS A O 1
ATOM 655 N N . CYS A 1 87 ? 18.694 -1.709 -6.301 1.00 88.62 87 CYS A N 1
ATOM 656 C CA . CYS A 1 87 ? 19.189 -0.408 -6.725 1.00 88.62 87 CYS A CA 1
ATOM 657 C C . CYS A 1 87 ? 18.400 0.685 -6.011 1.00 88.62 87 CYS A C 1
ATOM 659 O O . CYS A 1 87 ? 17.321 1.071 -6.449 1.00 88.62 87 CYS A O 1
ATOM 661 N N . LYS A 1 88 ? 18.947 1.192 -4.903 1.00 88.62 88 LYS A N 1
ATOM 662 C CA . LYS A 1 88 ? 18.254 2.168 -4.051 1.00 88.62 88 LYS A CA 1
ATOM 663 C C . LYS A 1 88 ? 17.793 3.433 -4.806 1.00 88.62 88 LYS A C 1
ATOM 665 O O . LYS A 1 88 ? 16.634 3.789 -4.650 1.00 88.62 88 LYS A O 1
ATOM 670 N N . PRO A 1 89 ? 18.603 4.070 -5.675 1.00 89.38 89 PRO A N 1
ATOM 671 C CA . PRO A 1 89 ? 18.132 5.187 -6.499 1.00 89.38 89 PRO A CA 1
ATOM 672 C C . PRO A 1 89 ? 16.955 4.842 -7.424 1.00 89.38 89 PRO A C 1
ATOM 674 O O . PRO A 1 89 ? 16.084 5.676 -7.631 1.00 89.38 89 PRO A O 1
ATOM 677 N N . LEU A 1 90 ? 16.904 3.620 -7.967 1.00 86.81 90 LEU A N 1
ATOM 678 C CA . LEU A 1 90 ? 15.773 3.162 -8.781 1.00 86.81 90 LEU A CA 1
ATOM 679 C C . LEU A 1 90 ? 14.520 2.963 -7.916 1.00 86.81 90 LEU A C 1
ATOM 681 O O . LEU A 1 90 ? 13.424 3.344 -8.316 1.00 86.81 90 LEU A O 1
ATOM 685 N N . GLU A 1 91 ? 14.679 2.378 -6.727 1.00 89.31 91 GLU A N 1
ATOM 686 C CA . GLU A 1 91 ? 13.590 2.237 -5.756 1.00 89.31 91 GLU A CA 1
ATOM 687 C C . GLU A 1 91 ? 13.051 3.597 -5.299 1.00 89.31 91 GLU A C 1
ATOM 689 O O . GLU A 1 91 ? 11.843 3.746 -5.140 1.00 89.31 91 GLU A O 1
ATOM 694 N N . GLU A 1 92 ? 13.925 4.588 -5.110 1.00 89.19 92 GLU A N 1
ATOM 695 C CA . GLU A 1 92 ? 13.553 5.953 -4.731 1.00 89.19 92 GLU A CA 1
ATOM 696 C C . GLU A 1 92 ? 12.812 6.679 -5.860 1.00 89.19 92 GLU A C 1
ATOM 698 O O . GLU A 1 92 ? 11.737 7.228 -5.614 1.00 89.19 92 GLU A O 1
ATOM 703 N N . ASP A 1 93 ? 13.322 6.619 -7.094 1.00 87.75 93 ASP A N 1
ATOM 704 C CA . ASP A 1 93 ? 12.700 7.265 -8.258 1.00 87.75 93 ASP A CA 1
ATOM 705 C C . ASP A 1 93 ? 11.327 6.655 -8.608 1.00 87.75 93 ASP A C 1
ATOM 707 O O . ASP A 1 93 ? 10.452 7.351 -9.122 1.00 87.75 93 ASP A O 1
ATOM 711 N N . HIS A 1 94 ? 11.104 5.372 -8.299 1.00 88.12 94 HIS A N 1
ATOM 712 C CA . HIS A 1 94 ? 9.831 4.673 -8.529 1.00 88.12 94 HIS A CA 1
ATOM 713 C C . HIS A 1 94 ? 9.045 4.382 -7.247 1.00 88.12 94 HIS A C 1
ATOM 715 O O . HIS A 1 94 ? 8.140 3.541 -7.240 1.00 88.12 94 HIS A O 1
ATOM 721 N N . LYS A 1 95 ? 9.366 5.070 -6.150 1.00 87.38 95 LYS A N 1
ATOM 722 C CA . LYS A 1 95 ? 8.779 4.796 -4.838 1.00 87.38 95 LYS A CA 1
ATOM 723 C C . LYS A 1 95 ? 7.256 4.898 -4.836 1.00 87.38 95 LYS A C 1
ATOM 725 O O . LYS A 1 95 ? 6.597 4.023 -4.290 1.00 87.38 95 LYS A O 1
ATOM 730 N N . GLU A 1 96 ? 6.691 5.924 -5.469 1.00 84.25 96 GLU A N 1
ATOM 731 C CA . GLU A 1 96 ? 5.235 6.116 -5.523 1.00 84.25 96 GLU A CA 1
ATOM 732 C C . GLU A 1 96 ? 4.530 4.948 -6.224 1.00 84.25 96 GLU A C 1
ATOM 734 O O . GLU A 1 96 ? 3.536 4.420 -5.717 1.00 84.25 96 GLU A O 1
ATOM 739 N N . THR A 1 97 ? 5.087 4.494 -7.350 1.00 85.88 97 THR A N 1
ATOM 740 C CA . THR A 1 97 ? 4.606 3.327 -8.096 1.00 85.88 97 THR A CA 1
ATOM 741 C C . THR A 1 97 ? 4.704 2.059 -7.250 1.00 85.88 97 THR A C 1
ATOM 743 O O . THR A 1 97 ? 3.744 1.293 -7.171 1.00 85.88 97 THR A O 1
ATOM 746 N N . LEU A 1 98 ? 5.835 1.846 -6.572 1.00 88.19 98 LEU A N 1
ATOM 747 C CA . LEU A 1 98 ? 6.051 0.689 -5.700 1.00 88.19 98 LEU A CA 1
ATOM 748 C C . LEU A 1 98 ? 5.112 0.682 -4.490 1.00 88.19 98 LEU A C 1
ATOM 750 O O . LEU A 1 98 ? 4.562 -0.369 -4.156 1.00 88.19 98 LEU A O 1
ATOM 754 N N . ASP A 1 99 ? 4.908 1.830 -3.847 1.00 85.31 99 ASP A N 1
ATOM 755 C CA . ASP A 1 99 ? 4.009 1.975 -2.704 1.00 85.31 99 ASP A CA 1
ATOM 756 C C . ASP A 1 99 ? 2.559 1.717 -3.142 1.00 85.31 99 ASP A C 1
ATOM 758 O O . ASP A 1 99 ? 1.831 0.981 -2.470 1.00 85.31 99 ASP A O 1
ATOM 762 N N . PHE A 1 100 ? 2.138 2.260 -4.294 1.00 83.44 100 PHE A N 1
ATOM 763 C CA . PHE A 1 100 ? 0.823 1.968 -4.871 1.00 83.44 100 PHE A CA 1
ATOM 764 C C . PHE A 1 100 ? 0.647 0.475 -5.163 1.00 83.44 100 PHE A C 1
ATOM 766 O O . PHE A 1 100 ? -0.333 -0.133 -4.728 1.00 83.44 100 PHE A O 1
ATOM 773 N N . CYS A 1 101 ? 1.612 -0.136 -5.851 1.00 87.56 101 CYS A N 1
ATOM 774 C CA . CYS A 1 101 ? 1.568 -1.558 -6.162 1.00 87.56 101 CYS A CA 1
ATOM 775 C C . CYS A 1 101 ? 1.529 -2.425 -4.905 1.00 87.56 101 CYS A C 1
ATOM 777 O O . CYS A 1 101 ? 0.742 -3.369 -4.835 1.00 87.56 101 CYS A O 1
ATOM 779 N N . GLY A 1 102 ? 2.298 -2.060 -3.877 1.00 86.44 102 GLY A N 1
ATOM 780 C CA . GLY A 1 102 ? 2.256 -2.713 -2.576 1.00 86.44 102 GLY A CA 1
ATOM 781 C C . GLY A 1 102 ? 0.855 -2.683 -1.963 1.00 86.44 102 GLY A C 1
ATOM 782 O O . GLY A 1 102 ? 0.375 -3.718 -1.503 1.00 86.44 102 GLY A O 1
ATOM 783 N N . ARG A 1 103 ? 0.158 -1.538 -2.014 1.00 81.50 103 ARG A N 1
ATOM 784 C CA . ARG A 1 103 ? -1.230 -1.425 -1.527 1.00 81.50 103 ARG A CA 1
ATOM 785 C C . ARG A 1 103 ? -2.203 -2.265 -2.352 1.00 81.50 103 ARG A C 1
ATOM 787 O O . ARG A 1 103 ? -3.018 -2.985 -1.775 1.00 81.50 103 ARG A O 1
ATOM 794 N N . ALA A 1 104 ? -2.119 -2.185 -3.679 1.00 82.62 104 ALA A N 1
ATOM 795 C CA . ALA A 1 104 ? -3.014 -2.900 -4.585 1.00 82.62 104 ALA A CA 1
ATOM 796 C C . ALA A 1 104 ? -2.910 -4.425 -4.415 1.00 82.62 104 ALA A C 1
ATOM 798 O O . ALA A 1 104 ? -3.934 -5.108 -4.372 1.00 82.62 104 ALA A O 1
ATOM 799 N N . LEU A 1 105 ? -1.690 -4.951 -4.272 1.00 85.75 105 LEU A N 1
ATOM 800 C CA . LEU A 1 105 ? -1.446 -6.376 -4.036 1.00 85.75 105 LEU A CA 1
ATOM 801 C C . LEU A 1 105 ? -1.828 -6.794 -2.613 1.00 85.75 105 LEU A C 1
ATOM 803 O O . LEU A 1 105 ? -2.456 -7.837 -2.426 1.00 85.75 105 LEU A O 1
ATOM 807 N N . PHE A 1 106 ? -1.529 -5.962 -1.609 1.00 85.25 106 PHE A N 1
ATOM 808 C CA . PHE A 1 106 ? -1.884 -6.264 -0.224 1.00 85.25 106 PHE A CA 1
ATOM 809 C C . PHE A 1 106 ? -3.396 -6.422 -0.030 1.00 85.25 106 PHE A C 1
ATOM 811 O O . PHE A 1 106 ? -3.817 -7.281 0.738 1.00 85.25 106 PHE A O 1
ATOM 818 N N . GLN A 1 107 ? -4.230 -5.652 -0.738 1.00 81.12 107 GLN A N 1
ATOM 819 C CA . GLN A 1 107 ? -5.687 -5.819 -0.665 1.00 81.12 107 GLN A CA 1
ATOM 820 C C . GLN A 1 107 ? -6.145 -7.242 -1.022 1.00 81.12 107 GLN A C 1
ATOM 822 O O . GLN A 1 107 ? -7.054 -7.768 -0.376 1.00 81.12 107 GLN A O 1
ATOM 827 N N . ASP A 1 108 ? -5.508 -7.883 -2.006 1.00 83.62 108 ASP A N 1
ATOM 828 C CA . ASP A 1 108 ? -5.830 -9.265 -2.374 1.00 83.62 108 ASP A CA 1
ATOM 829 C C . ASP A 1 108 ? -5.329 -10.253 -1.326 1.00 83.62 108 ASP A C 1
ATOM 831 O O . ASP A 1 108 ? -6.081 -11.123 -0.886 1.00 83.62 108 ASP A O 1
ATOM 835 N N . GLU A 1 109 ? -4.095 -10.077 -0.857 1.00 85.00 109 GLU A N 1
ATOM 836 C CA . GLU A 1 109 ? -3.519 -10.919 0.192 1.00 85.00 109 GLU A CA 1
ATOM 837 C C . GLU A 1 109 ? -4.253 -10.808 1.536 1.00 85.00 109 GLU A C 1
ATOM 839 O O . GLU A 1 109 ? -4.267 -11.747 2.337 1.00 85.00 109 GLU A O 1
ATOM 844 N N . PHE A 1 110 ? -4.839 -9.646 1.812 1.00 88.50 110 PHE A N 1
ATOM 845 C CA . PHE A 1 110 ? -5.553 -9.359 3.048 1.00 88.50 110 PHE A CA 1
ATOM 846 C C . PHE A 1 110 ? -7.033 -9.748 2.975 1.00 88.50 110 PHE A C 1
ATOM 848 O O . PHE A 1 110 ? -7.713 -9.778 4.003 1.00 88.50 110 PHE A O 1
ATOM 855 N N . LYS A 1 111 ? -7.548 -10.101 1.791 1.00 87.38 111 LYS A N 1
ATOM 856 C CA . LYS A 1 111 ? -8.961 -10.437 1.565 1.00 87.38 111 LYS A CA 1
ATOM 857 C C . LYS A 1 111 ? -9.459 -11.541 2.495 1.00 87.38 111 LYS A C 1
ATOM 859 O O . LYS A 1 111 ? -10.552 -11.430 3.051 1.00 87.38 111 LYS A O 1
ATOM 864 N N . ASP A 1 112 ? -8.666 -12.586 2.702 1.00 90.56 112 ASP A N 1
ATOM 865 C CA . ASP A 1 112 ? -9.058 -13.699 3.570 1.00 90.56 112 ASP A CA 1
ATOM 866 C C . ASP A 1 112 ? -8.997 -13.332 5.055 1.00 90.56 112 ASP A C 1
ATOM 868 O O . ASP A 1 112 ? -9.887 -13.713 5.818 1.00 90.56 112 ASP A O 1
ATOM 872 N N . CYS A 1 113 ? -8.033 -12.499 5.457 1.00 90.62 113 CYS A N 1
ATOM 873 C CA . CYS A 1 113 ? -8.013 -11.917 6.798 1.00 90.62 113 CYS A CA 1
ATOM 874 C C . CYS A 1 113 ? -9.242 -11.026 7.041 1.00 90.62 113 CYS A C 1
ATOM 876 O O . CYS A 1 113 ? -9.927 -11.157 8.054 1.00 90.62 113 CYS A O 1
ATOM 878 N N . SER A 1 114 ? -9.592 -10.178 6.072 1.00 88.31 114 SER A N 1
ATOM 879 C CA . SER A 1 114 ? -10.775 -9.317 6.135 1.00 88.31 114 SER A CA 1
ATOM 880 C C . SER A 1 114 ? -12.069 -10.125 6.306 1.00 88.31 114 SER A C 1
ATOM 882 O O . SER A 1 114 ? -12.924 -9.762 7.117 1.00 88.31 114 SER A O 1
ATOM 884 N N . LYS A 1 115 ? -12.199 -11.278 5.628 1.00 90.44 115 LYS A N 1
ATOM 885 C CA . LYS A 1 115 ? -13.328 -12.204 5.832 1.00 90.44 115 LYS A CA 1
ATOM 886 C C . LYS A 1 115 ? -13.360 -12.778 7.251 1.00 90.44 115 LYS A C 1
ATOM 888 O O . LYS A 1 115 ? -14.435 -12.792 7.848 1.00 90.44 115 LYS A O 1
ATOM 893 N N . LYS A 1 116 ? -12.217 -13.217 7.799 1.00 91.31 116 LYS A N 1
ATOM 894 C CA . LYS A 1 116 ? -12.126 -13.720 9.185 1.00 91.31 116 LYS A CA 1
ATOM 895 C C . LYS A 1 116 ? -12.549 -12.656 10.194 1.00 91.31 116 LYS A C 1
ATOM 897 O O . LYS A 1 116 ? -13.395 -12.917 11.040 1.00 91.31 116 LYS A O 1
ATOM 902 N N . LEU A 1 117 ? -12.046 -11.432 10.043 1.00 90.44 117 LEU A N 1
ATOM 903 C CA . LEU A 1 117 ? -12.398 -10.308 10.912 1.00 90.44 117 LEU A CA 1
ATOM 904 C C . LEU A 1 117 ? -13.877 -9.929 10.780 1.00 90.44 117 LEU A C 1
ATOM 906 O O . LEU A 1 117 ? -14.534 -9.628 11.774 1.00 90.44 117 LEU A O 1
ATOM 910 N N . GLN A 1 118 ? -14.451 -10.010 9.578 1.00 87.94 118 GLN A N 1
ATOM 911 C CA . GLN A 1 118 ? -15.887 -9.808 9.394 1.00 87.94 118 GLN A CA 1
ATOM 912 C C . GLN A 1 118 ? -16.725 -10.919 10.044 1.00 87.94 118 GLN A C 1
ATOM 914 O O . GLN A 1 118 ? -17.785 -10.624 10.596 1.00 87.94 118 GLN A O 1
ATOM 919 N N . ALA A 1 1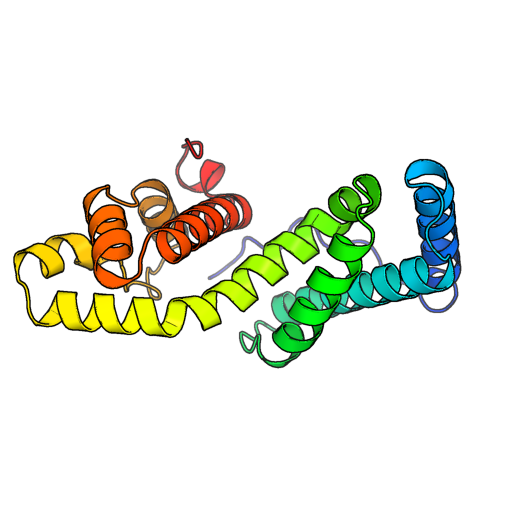19 ? -16.295 -12.178 9.955 1.00 90.69 119 ALA A N 1
ATOM 920 C CA . ALA A 1 119 ? -16.966 -13.285 10.629 1.00 90.69 119 ALA A CA 1
ATOM 921 C C . ALA A 1 119 ? -16.909 -13.096 12.151 1.00 90.69 119 ALA A C 1
ATOM 923 O O . ALA A 1 119 ? -17.950 -13.139 12.802 1.00 90.69 119 ALA A O 1
ATOM 924 N N . LEU A 1 120 ? -15.733 -12.745 12.679 1.00 90.50 120 LEU A N 1
ATOM 925 C CA . LEU A 1 120 ? -15.522 -12.465 14.095 1.00 90.50 120 LEU A CA 1
ATOM 926 C C . LEU A 1 120 ? -16.403 -11.310 14.593 1.00 90.50 120 LEU A C 1
ATOM 928 O O . LEU A 1 120 ? -17.076 -11.443 15.610 1.00 90.50 120 LEU A O 1
ATOM 932 N N . LYS A 1 121 ? -16.492 -10.214 13.825 1.00 88.00 121 LYS A N 1
ATOM 933 C CA . LYS A 1 121 ? -17.395 -9.083 14.103 1.00 88.00 121 LYS A CA 1
ATOM 934 C C . LYS A 1 121 ? -18.863 -9.514 14.248 1.00 88.00 121 LYS A C 1
ATOM 936 O O . LYS A 1 121 ? -19.624 -8.843 14.934 1.00 88.00 121 LYS A O 1
ATOM 941 N N . LYS A 1 122 ? -19.293 -10.581 13.567 1.00 88.38 122 LYS A N 1
ATOM 942 C CA . LYS A 1 122 ? -20.678 -11.079 13.630 1.00 88.38 122 LYS A CA 1
ATOM 943 C C . LYS A 1 122 ? -20.911 -12.055 14.782 1.00 88.38 122 LYS A C 1
ATOM 945 O O . LYS A 1 122 ? -22.037 -12.137 15.259 1.00 88.38 122 LYS A O 1
ATOM 950 N N . SER A 1 123 ? -19.893 -12.813 15.185 1.00 90.25 123 SER A N 1
ATOM 951 C CA . SER A 1 123 ? -20.027 -13.885 16.178 1.00 90.25 123 SER A CA 1
ATOM 952 C C . SER A 1 123 ? -19.671 -13.462 17.604 1.00 90.25 123 SER A C 1
ATOM 954 O O . SER A 1 123 ? -20.176 -14.058 18.549 1.00 90.25 123 SER A O 1
ATOM 956 N N . ASP A 1 124 ? -18.812 -12.457 17.772 1.00 90.25 124 ASP A N 1
ATOM 957 C CA . ASP A 1 124 ? -18.285 -12.025 19.068 1.00 90.25 124 ASP A CA 1
ATOM 958 C C . ASP A 1 124 ? -18.660 -10.558 19.327 1.00 90.25 124 ASP A C 1
ATOM 960 O O . ASP A 1 124 ? -18.323 -9.668 18.545 1.00 90.25 124 ASP A O 1
ATOM 964 N N . LYS A 1 125 ? -19.383 -10.298 20.425 1.00 87.75 125 LYS A N 1
ATOM 965 C CA . LYS A 1 125 ? -19.891 -8.958 20.767 1.00 87.75 125 LYS A CA 1
ATOM 966 C C . LYS A 1 125 ? -18.782 -7.965 21.117 1.00 87.75 125 LYS A C 1
ATOM 968 O O . LYS A 1 125 ? -18.947 -6.773 20.855 1.00 87.75 125 LYS A O 1
ATOM 973 N N . ASP A 1 126 ? -17.679 -8.418 21.701 1.00 86.19 126 ASP A N 1
ATOM 974 C CA . ASP A 1 126 ? -16.568 -7.544 22.075 1.00 86.19 126 ASP A CA 1
ATOM 975 C C . ASP A 1 126 ? -15.700 -7.238 20.855 1.00 86.19 126 ASP A C 1
ATOM 977 O O . ASP A 1 126 ? -15.369 -6.073 20.598 1.00 86.19 126 ASP A O 1
ATOM 981 N N . ALA A 1 127 ? -15.457 -8.245 20.013 1.00 86.75 127 ALA A N 1
ATOM 982 C CA . ALA A 1 127 ? -14.850 -8.025 18.707 1.00 86.75 127 ALA A CA 1
ATOM 983 C C . ALA A 1 127 ? -15.726 -7.126 17.821 1.00 86.75 127 ALA A C 1
ATOM 985 O O . ALA A 1 127 ? -15.195 -6.294 17.087 1.00 86.75 127 ALA A O 1
ATOM 986 N N . ALA A 1 128 ? -17.058 -7.230 17.910 1.00 86.69 128 ALA A N 1
ATOM 987 C CA . ALA A 1 128 ? -17.983 -6.394 17.148 1.00 86.69 128 ALA A CA 1
ATOM 988 C C . ALA A 1 128 ? -17.793 -4.900 17.431 1.00 86.69 128 ALA A C 1
ATOM 990 O O . ALA A 1 128 ? -17.731 -4.108 16.489 1.00 86.69 128 ALA A O 1
ATOM 991 N N . LYS A 1 129 ? -17.648 -4.533 18.713 1.00 84.81 129 LYS A N 1
ATOM 992 C CA . LYS A 1 129 ? -17.376 -3.154 19.155 1.00 84.81 129 LYS A CA 1
ATOM 993 C C . LYS A 1 129 ? -16.011 -2.663 18.679 1.00 84.81 129 LYS A C 1
ATOM 995 O O . LYS A 1 129 ? -15.866 -1.509 18.286 1.00 84.81 129 LYS A O 1
ATOM 1000 N N . CYS A 1 130 ? -14.996 -3.526 18.703 1.00 84.88 130 CYS A N 1
ATOM 1001 C CA . CYS A 1 130 ? -13.665 -3.159 18.224 1.00 84.88 130 CYS A CA 1
ATOM 1002 C C . CYS A 1 130 ? -13.621 -2.984 16.693 1.00 84.88 130 CYS A C 1
ATOM 1004 O O . CYS A 1 130 ? -13.074 -2.006 16.183 1.00 84.88 130 CYS A O 1
ATOM 1006 N N . LEU A 1 131 ? -14.209 -3.929 15.956 1.00 84.81 131 LEU A N 1
ATOM 1007 C CA . LEU A 1 131 ? -14.192 -4.013 14.493 1.00 84.81 131 LEU A CA 1
ATOM 1008 C C . LEU A 1 131 ? -15.348 -3.238 13.842 1.00 84.81 131 LEU A C 1
ATOM 1010 O O . LEU A 1 131 ? -15.610 -3.384 12.641 1.00 84.81 131 LEU A O 1
ATOM 1014 N N . GLU A 1 132 ? -16.061 -2.409 14.605 1.00 80.38 132 GLU A N 1
ATOM 1015 C CA . GLU A 1 132 ? -17.170 -1.604 14.101 1.00 80.38 132 GLU A CA 1
ATOM 1016 C C . GLU A 1 132 ? -16.720 -0.756 12.903 1.00 80.38 132 GLU A C 1
ATOM 1018 O O . GLU A 1 132 ? -17.323 -0.836 11.828 1.00 80.38 132 GLU A O 1
ATOM 1023 N N . ASP A 1 133 ? -15.565 -0.105 13.045 1.00 71.38 133 ASP A N 1
ATOM 1024 C CA . ASP A 1 133 ? -14.936 0.734 12.027 1.00 71.38 133 ASP A CA 1
ATOM 1025 C C . ASP A 1 133 ? -14.211 -0.042 10.914 1.00 71.38 133 ASP A C 1
ATOM 1027 O O . ASP A 1 133 ? -13.938 0.518 9.855 1.00 71.38 133 ASP A O 1
ATOM 1031 N N . PHE A 1 134 ? -13.900 -1.326 11.122 1.00 70.12 134 PHE A N 1
ATOM 1032 C CA . PHE A 1 134 ? -13.009 -2.092 10.240 1.00 70.12 134 PHE A CA 1
ATOM 1033 C C . PHE A 1 134 ? -13.571 -2.295 8.826 1.00 70.12 134 PHE A C 1
ATOM 1035 O O . PHE A 1 134 ? -12.810 -2.428 7.874 1.00 70.12 134 PHE A O 1
ATOM 1042 N N . LYS A 1 135 ? -14.903 -2.295 8.668 1.00 57.28 135 LYS A N 1
ATOM 1043 C CA . LYS A 1 135 ? -15.556 -2.493 7.364 1.00 57.28 135 LYS A CA 1
ATOM 1044 C C . LYS A 1 135 ? -16.228 -1.263 6.777 1.00 57.28 135 LYS A C 1
ATOM 1046 O O . LYS A 1 135 ? -16.954 -1.386 5.793 1.00 57.28 135 LYS A O 1
ATOM 1051 N N . SER A 1 136 ? -15.996 -0.075 7.320 1.00 44.25 136 SER A N 1
ATOM 1052 C CA . SER A 1 136 ? -16.461 1.134 6.652 1.00 44.25 136 SER A CA 1
ATOM 1053 C C . SER A 1 136 ? -15.512 1.522 5.508 1.00 44.25 136 SER A C 1
ATOM 1055 O O . SER A 1 136 ? -14.997 2.633 5.466 1.00 44.25 136 SER A O 1
ATOM 1057 N N . GLU A 1 137 ? -15.322 0.630 4.534 1.00 44.00 137 GLU A N 1
ATOM 1058 C CA . GLU A 1 137 ? -14.873 1.001 3.179 1.00 44.00 137 GLU A CA 1
ATOM 1059 C C . GLU A 1 137 ? -15.862 1.995 2.523 1.00 44.00 137 GLU A C 1
ATOM 1061 O O . GLU A 1 137 ? -15.576 2.614 1.504 1.00 44.00 137 GLU A O 1
ATOM 1066 N N . THR A 1 138 ? -17.020 2.209 3.157 1.00 39.69 138 THR A N 1
ATOM 1067 C CA . THR A 1 138 ? -18.021 3.242 2.875 1.00 39.69 138 THR A CA 1
ATOM 1068 C C . THR A 1 138 ? -18.011 4.412 3.870 1.00 39.69 138 THR A C 1
ATOM 1070 O O . THR A 1 138 ? -19.038 5.079 4.033 1.00 39.69 138 THR A O 1
ATOM 1073 N N . LYS A 1 139 ? -16.898 4.693 4.567 1.00 50.75 139 LYS A N 1
ATOM 1074 C CA . LYS A 1 139 ? -16.765 5.955 5.317 1.00 50.75 139 LYS A CA 1
ATOM 1075 C C . LYS A 1 139 ? -16.898 7.120 4.330 1.00 50.75 139 LYS A C 1
ATOM 1077 O O . LYS A 1 139 ? -16.184 7.199 3.335 1.00 50.75 139 LYS A O 1
ATOM 1082 N N . LYS A 1 140 ? -17.915 7.964 4.547 1.00 58.16 140 LYS A N 1
ATOM 1083 C CA . LYS A 1 140 ? -18.427 8.920 3.545 1.00 58.16 140 LYS A CA 1
ATOM 1084 C C . LYS A 1 140 ? -17.433 10.037 3.221 1.00 58.16 140 LYS A C 1
ATOM 1086 O O . LYS A 1 140 ? -17.574 10.680 2.180 1.00 58.16 140 LYS A O 1
ATOM 1091 N N . SER A 1 141 ? -16.462 10.278 4.103 1.00 70.50 141 SER A N 1
ATOM 1092 C CA . SER A 1 141 ? -15.501 11.369 3.985 1.00 70.50 141 SER A CA 1
ATOM 1093 C C . SER A 1 141 ? -14.054 10.907 4.169 1.00 70.50 141 SER A C 1
ATOM 1095 O O . SER A 1 141 ? -13.770 9.983 4.932 1.00 70.50 141 SER A O 1
ATOM 1097 N N . THR A 1 142 ? -13.122 11.612 3.519 1.00 74.12 142 THR A N 1
ATOM 1098 C CA . THR A 1 142 ? -11.671 11.456 3.719 1.00 74.12 142 THR A CA 1
ATOM 1099 C C . THR A 1 142 ? -11.297 11.547 5.198 1.00 74.12 142 THR A C 1
ATOM 1101 O O . THR A 1 142 ? -10.489 10.758 5.676 1.00 74.12 142 THR A O 1
ATOM 1104 N N . LYS A 1 143 ? -11.941 12.447 5.955 1.00 77.50 143 LYS A N 1
ATOM 1105 C CA . LYS A 1 143 ? -11.694 12.643 7.389 1.00 77.50 143 LYS A CA 1
ATOM 1106 C C . LYS A 1 143 ? -11.957 11.372 8.199 1.00 77.50 143 LYS A C 1
ATOM 1108 O O . LYS A 1 143 ? -11.152 11.024 9.063 1.00 77.50 143 LYS A O 1
ATOM 1113 N N . ASP A 1 144 ? -13.045 10.664 7.907 1.00 75.81 144 ASP A N 1
ATOM 1114 C CA . ASP A 1 144 ? -13.402 9.446 8.636 1.00 75.81 144 ASP A CA 1
ATOM 1115 C C . ASP A 1 144 ? -12.410 8.316 8.331 1.00 75.81 144 ASP A C 1
ATOM 1117 O O . ASP A 1 144 ? -11.965 7.621 9.248 1.00 75.81 144 ASP A O 1
ATOM 1121 N N . THR A 1 145 ? -12.025 8.153 7.059 1.00 76.62 145 THR A N 1
ATOM 1122 C CA . THR A 1 145 ? -10.987 7.198 6.640 1.00 76.62 145 THR A CA 1
ATOM 1123 C C . THR A 1 145 ? -9.659 7.507 7.325 1.00 76.62 145 THR A C 1
ATOM 1125 O O . THR A 1 145 ? -9.055 6.622 7.919 1.00 76.62 145 THR A O 1
ATOM 1128 N N . CYS A 1 146 ? -9.237 8.770 7.336 1.00 82.94 146 CYS A N 1
ATOM 1129 C CA . CYS A 1 146 ? -8.005 9.199 7.994 1.00 82.94 146 CYS A CA 1
ATOM 1130 C C . CYS A 1 146 ? -8.028 8.965 9.507 1.00 82.94 146 CYS A C 1
ATOM 1132 O O . CYS A 1 146 ? -7.046 8.499 10.085 1.00 82.94 146 CYS A O 1
ATOM 1134 N N . THR A 1 147 ? -9.166 9.240 10.147 1.00 79.56 147 THR A N 1
ATOM 1135 C CA . THR A 1 147 ? -9.361 8.997 11.581 1.00 79.56 147 THR A CA 1
ATOM 1136 C C . THR A 1 147 ? -9.310 7.505 11.891 1.00 79.56 147 THR A C 1
ATOM 1138 O O . THR A 1 147 ? -8.708 7.119 12.886 1.00 79.56 147 THR A O 1
ATOM 1141 N N . PHE A 1 148 ? -9.877 6.656 11.029 1.00 81.44 148 PHE A N 1
ATOM 1142 C CA . PHE A 1 148 ? -9.773 5.204 11.152 1.00 81.44 148 PHE A CA 1
ATOM 1143 C C . PHE A 1 148 ? -8.336 4.708 10.992 1.00 81.44 148 PHE A C 1
ATOM 1145 O O . PHE A 1 148 ? -7.852 3.985 11.853 1.00 81.44 148 PHE A O 1
ATOM 1152 N N . LEU A 1 149 ? -7.647 5.122 9.925 1.00 80.56 149 LEU A N 1
ATOM 1153 C CA . LEU A 1 149 ? -6.275 4.699 9.647 1.00 80.56 149 LEU A CA 1
ATOM 1154 C C . LEU A 1 149 ? -5.336 5.074 10.795 1.00 80.56 149 LEU A C 1
ATOM 1156 O O . LEU A 1 149 ? -4.614 4.211 11.290 1.00 80.56 149 LEU A O 1
ATOM 1160 N N . LYS A 1 150 ? -5.399 6.323 11.277 1.00 77.81 150 LYS A N 1
ATOM 1161 C CA . LYS A 1 150 ? -4.620 6.761 12.446 1.00 77.81 150 LYS A CA 1
ATOM 1162 C C . LYS A 1 150 ? -5.062 6.056 13.723 1.00 77.81 150 LYS A C 1
ATOM 1164 O O . LYS A 1 150 ? -4.242 5.623 14.523 1.00 77.81 150 LYS A O 1
ATOM 1169 N N . GLY A 1 151 ? -6.372 5.991 13.926 1.00 70.62 151 GLY A N 1
ATOM 1170 C CA . GLY A 1 151 ? -7.007 5.470 15.126 1.00 70.62 151 GLY A CA 1
ATOM 1171 C C . GLY A 1 151 ? -7.080 3.954 15.176 1.00 70.62 151 GLY A C 1
ATOM 1172 O O . GLY A 1 151 ? -7.746 3.462 16.076 1.00 70.62 151 GLY A O 1
ATOM 1173 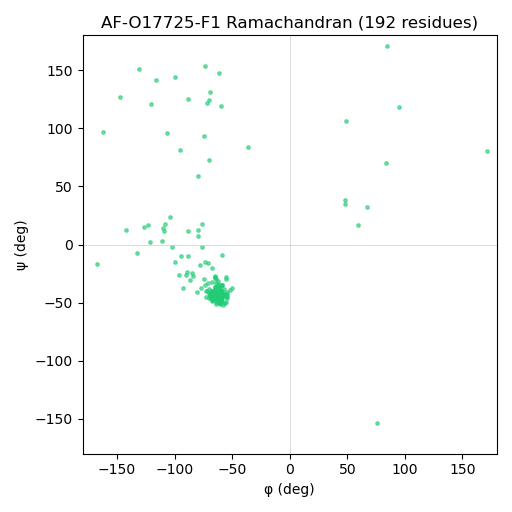N N . SER A 1 152 ? -6.445 3.248 14.233 1.00 68.75 152 SER A N 1
ATOM 1174 C CA . SER A 1 152 ? -6.222 1.804 14.173 1.00 68.75 152 SER A CA 1
ATOM 1175 C C . SER A 1 152 ? -5.961 1.219 15.560 1.00 68.75 152 SER A C 1
ATOM 1177 O O . SER A 1 152 ? -4.811 1.096 15.989 1.00 68.75 152 SER A O 1
ATOM 1179 N N . LYS A 1 153 ? -7.050 0.920 16.280 1.00 70.94 153 LYS A N 1
ATOM 1180 C CA . LYS A 1 153 ? -7.023 0.660 17.720 1.00 70.94 153 LYS A CA 1
ATOM 1181 C C . LYS A 1 153 ? -6.136 -0.549 17.973 1.00 70.94 153 LYS A C 1
ATOM 1183 O O . LYS A 1 153 ? -6.137 -1.485 17.169 1.00 70.94 153 LYS A O 1
ATOM 1188 N N . ASP A 1 154 ? -5.452 -0.585 19.113 1.00 85.06 154 ASP A N 1
ATOM 1189 C CA . ASP A 1 154 ? -4.671 -1.765 19.502 1.00 85.06 154 ASP A CA 1
ATOM 1190 C C . ASP A 1 154 ? -5.532 -3.032 19.516 1.00 85.06 154 ASP A C 1
ATOM 1192 O O . ASP A 1 154 ? -5.047 -4.108 19.182 1.00 85.06 154 ASP A O 1
ATOM 1196 N N . CYS A 1 155 ? -6.840 -2.897 19.757 1.00 87.06 155 CYS A N 1
ATOM 1197 C CA . CYS A 1 155 ? -7.785 -3.999 19.620 1.00 87.06 155 CYS A CA 1
ATOM 1198 C C . CYS A 1 155 ? -7.887 -4.536 18.171 1.00 87.06 155 CYS A C 1
ATOM 1200 O O . CYS A 1 155 ? -7.911 -5.747 17.977 1.00 87.06 155 CYS A O 1
ATOM 1202 N N . ILE A 1 156 ? -7.888 -3.678 17.138 1.00 86.94 156 ILE A N 1
ATOM 1203 C CA . ILE A 1 156 ? -7.937 -4.111 15.728 1.00 86.94 156 ILE A CA 1
ATOM 1204 C C . ILE A 1 156 ? -6.634 -4.826 15.383 1.00 86.94 156 ILE A C 1
ATOM 1206 O O . ILE A 1 156 ? -6.663 -5.913 14.811 1.00 86.94 156 ILE A O 1
ATOM 1210 N N . LYS A 1 157 ? -5.494 -4.250 15.785 1.00 89.62 157 LYS A N 1
ATOM 1211 C CA . LYS A 1 157 ? -4.174 -4.871 15.612 1.00 89.62 157 LYS A CA 1
ATOM 1212 C C . LYS A 1 157 ? -4.107 -6.236 16.302 1.00 89.62 157 LYS A C 1
ATOM 1214 O O . LYS A 1 157 ? -3.618 -7.190 15.705 1.00 89.62 157 LYS A O 1
ATOM 1219 N N . ALA A 1 158 ? -4.646 -6.345 17.517 1.00 91.88 158 ALA A N 1
ATOM 1220 C CA . ALA A 1 158 ? -4.715 -7.595 18.266 1.00 91.88 158 ALA A CA 1
ATOM 1221 C C . ALA A 1 158 ? -5.577 -8.643 17.551 1.00 91.88 158 ALA A C 1
ATOM 1223 O O . ALA A 1 158 ? -5.157 -9.792 17.440 1.00 91.88 158 ALA A O 1
ATOM 1224 N N . HIS A 1 159 ? -6.733 -8.257 17.002 1.00 91.94 159 HIS A N 1
ATOM 1225 C CA . HIS A 1 159 ? -7.555 -9.169 16.207 1.00 91.94 159 HIS A CA 1
ATOM 1226 C C . HIS A 1 159 ? -6.879 -9.575 14.894 1.00 91.94 159 HIS A C 1
ATOM 1228 O O . HIS A 1 159 ? -6.895 -10.755 14.562 1.00 91.94 159 HIS A O 1
ATOM 1234 N N . ILE A 1 160 ? -6.230 -8.655 14.170 1.00 92.38 160 ILE A N 1
ATOM 1235 C CA . ILE A 1 160 ? -5.466 -9.006 12.961 1.00 92.38 160 ILE A CA 1
ATOM 1236 C C . ILE A 1 160 ? -4.361 -10.005 13.315 1.00 92.38 160 ILE A C 1
ATOM 1238 O O . ILE A 1 160 ? -4.254 -11.049 12.677 1.00 92.38 160 ILE A O 1
ATOM 1242 N N . LYS A 1 161 ? -3.578 -9.728 14.362 1.00 94.50 161 LYS A N 1
ATOM 1243 C CA . LYS A 1 161 ? -2.512 -10.625 14.818 1.00 94.50 161 LYS A CA 1
ATOM 1244 C C . LYS A 1 161 ? -3.052 -12.000 15.207 1.00 94.50 161 LYS A C 1
ATOM 1246 O O . LYS A 1 161 ? -2.512 -13.006 14.762 1.00 94.50 161 LYS A O 1
ATOM 1251 N N . LYS A 1 162 ? -4.127 -12.044 15.998 1.00 94.19 162 LYS A N 1
ATOM 1252 C CA . LYS A 1 162 ? -4.745 -13.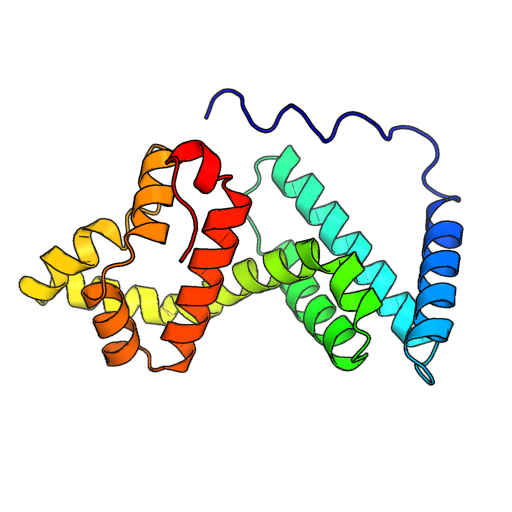289 16.474 1.00 94.19 162 LYS A CA 1
ATOM 1253 C C . LYS A 1 162 ? -5.308 -14.135 15.330 1.00 94.19 162 LYS A C 1
ATOM 1255 O O . LYS A 1 162 ? -5.076 -15.336 15.294 1.00 94.19 162 LYS A O 1
ATOM 1260 N N . GLU A 1 163 ? -6.037 -13.522 14.401 1.00 93.56 163 GLU A N 1
ATOM 1261 C CA . GLU A 1 163 ? -6.784 -14.249 13.364 1.00 93.56 163 GLU A CA 1
ATOM 1262 C C . GLU A 1 163 ? -5.965 -14.513 12.087 1.00 93.56 163 GLU A C 1
ATOM 1264 O O . GLU A 1 163 ? -6.280 -15.422 11.302 1.00 93.56 163 GLU A O 1
ATOM 1269 N N . CYS A 1 164 ? -4.931 -13.702 11.847 1.00 93.88 164 CYS A N 1
ATOM 1270 C CA . CYS A 1 164 ? -4.223 -13.638 10.568 1.00 93.88 164 CYS A CA 1
ATOM 1271 C C . CYS A 1 164 ? -2.692 -13.685 10.681 1.00 93.88 164 CYS A C 1
ATOM 1273 O O . CYS A 1 164 ? -2.033 -13.801 9.649 1.00 93.88 164 CYS A O 1
ATOM 1275 N N . GLY A 1 165 ? -2.133 -13.625 11.893 1.00 93.94 165 GLY A N 1
ATOM 1276 C CA . GLY A 1 165 ? -0.694 -13.700 12.142 1.00 93.94 165 GLY A CA 1
ATOM 1277 C C . GLY A 1 165 ? 0.045 -12.364 12.016 1.00 93.94 165 GLY A C 1
ATOM 1278 O O . GLY A 1 165 ? -0.501 -11.350 11.567 1.00 93.94 165 GLY A O 1
ATOM 1279 N N . ASP A 1 166 ? 1.314 -12.374 12.428 1.00 94.44 166 ASP A N 1
ATOM 1280 C CA . ASP A 1 166 ? 2.174 -11.186 12.460 1.00 94.44 166 ASP A CA 1
ATOM 1281 C C . ASP A 1 166 ? 2.435 -10.602 11.062 1.00 94.44 166 ASP A C 1
ATOM 1283 O O . ASP A 1 166 ? 2.401 -9.383 10.903 1.00 94.44 166 ASP A O 1
ATOM 1287 N N . ASP A 1 167 ? 2.579 -11.437 10.029 1.00 92.06 167 ASP A N 1
ATOM 1288 C CA . ASP A 1 167 ? 2.813 -10.970 8.654 1.00 92.06 167 ASP A CA 1
ATOM 1289 C C . ASP A 1 167 ? 1.658 -10.103 8.131 1.00 92.06 167 ASP A C 1
ATOM 1291 O O . ASP A 1 167 ? 1.869 -9.059 7.508 1.00 92.06 167 ASP A O 1
ATOM 1295 N N . LYS A 1 168 ? 0.406 -10.498 8.412 1.00 91.62 168 LYS A N 1
ATOM 1296 C CA . LYS A 1 168 ? -0.774 -9.719 8.003 1.00 91.62 168 LYS A CA 1
ATOM 1297 C C . LYS A 1 168 ? -0.958 -8.469 8.852 1.00 91.62 168 LYS A C 1
ATOM 1299 O O . LYS A 1 168 ? -1.436 -7.468 8.321 1.00 91.62 168 LYS A O 1
ATOM 1304 N N . LEU A 1 169 ? -0.539 -8.488 10.119 1.00 92.06 169 LEU A N 1
ATOM 1305 C CA . LEU A 1 169 ? -0.484 -7.276 10.934 1.00 92.06 169 LEU A CA 1
ATOM 1306 C C . LEU A 1 169 ? 0.520 -6.271 10.358 1.00 92.06 169 LEU A C 1
ATOM 1308 O O . LEU A 1 169 ? 0.158 -5.114 10.153 1.00 92.06 169 LEU A O 1
ATOM 1312 N N . GLN A 1 170 ? 1.743 -6.707 10.057 1.00 89.94 170 GLN A N 1
ATOM 1313 C CA . GLN A 1 170 ? 2.782 -5.842 9.492 1.00 89.94 170 GLN A CA 1
ATOM 1314 C C . GLN A 1 170 ? 2.353 -5.265 8.139 1.00 89.94 170 GLN A C 1
ATOM 1316 O O . GLN A 1 170 ? 2.438 -4.054 7.922 1.00 89.94 170 GLN A O 1
ATOM 1321 N N . GLY A 1 171 ? 1.822 -6.111 7.249 1.00 87.94 171 GLY A N 1
ATOM 1322 C CA . GLY A 1 171 ? 1.291 -5.668 5.962 1.00 87.94 171 GLY A CA 1
ATOM 1323 C C . GLY A 1 171 ? 0.151 -4.658 6.114 1.00 87.94 171 GLY A C 1
ATOM 1324 O O . GLY A 1 171 ? 0.129 -3.648 5.413 1.00 87.94 171 GLY A O 1
ATOM 1325 N N . TRP A 1 172 ? -0.749 -4.864 7.082 1.00 88.19 172 TRP A N 1
ATOM 1326 C CA . TRP A 1 172 ? -1.852 -3.938 7.334 1.00 88.19 172 TRP A CA 1
ATOM 1327 C C . TRP A 1 172 ? -1.377 -2.599 7.897 1.00 88.19 172 TRP A C 1
ATOM 1329 O O . TRP A 1 172 ? -1.866 -1.556 7.474 1.00 88.19 172 TRP A O 1
ATOM 1339 N N . GLN A 1 173 ? -0.405 -2.604 8.811 1.00 88.00 173 GLN A N 1
ATOM 1340 C CA . GLN A 1 173 ? 0.187 -1.375 9.343 1.00 88.00 173 GLN A CA 1
ATOM 1341 C C . GLN A 1 173 ? 0.863 -0.561 8.241 1.00 88.00 173 GLN A C 1
ATOM 1343 O O . GLN A 1 173 ? 0.645 0.647 8.159 1.00 88.00 173 GLN A O 1
ATOM 1348 N N . LYS A 1 174 ? 1.619 -1.228 7.361 1.00 85.44 174 LYS A N 1
ATOM 1349 C CA . LYS A 1 174 ? 2.228 -0.582 6.198 1.00 85.44 174 LYS A CA 1
ATOM 1350 C C . LYS A 1 174 ? 1.163 -0.018 5.255 1.00 85.44 174 LYS A C 1
ATOM 1352 O O . LYS A 1 174 ? 1.203 1.161 4.922 1.00 85.44 174 LYS A O 1
ATOM 1357 N N . PHE A 1 175 ? 0.161 -0.823 4.898 1.00 85.38 175 PHE A N 1
ATOM 1358 C CA . PHE A 1 175 ? -0.968 -0.380 4.078 1.00 85.38 175 PHE A CA 1
ATOM 1359 C C . PHE A 1 175 ? -1.672 0.842 4.679 1.00 85.38 175 PHE A C 1
ATOM 1361 O O . PHE A 1 175 ? -1.984 1.792 3.958 1.00 85.38 175 PHE A O 1
ATOM 1368 N N . ALA A 1 176 ? -1.915 0.833 5.990 1.00 84.25 176 ALA A N 1
ATOM 1369 C CA . ALA A 1 176 ? -2.585 1.921 6.679 1.00 84.25 176 ALA A CA 1
ATOM 1370 C C . ALA A 1 176 ? -1.736 3.197 6.686 1.00 84.25 176 ALA A C 1
ATOM 1372 O O . ALA A 1 176 ? -2.269 4.272 6.413 1.00 84.25 176 ALA A O 1
ATOM 1373 N N . GLN A 1 177 ? -0.426 3.075 6.915 1.00 84.19 177 GLN A N 1
ATOM 1374 C CA . GLN A 1 177 ? 0.518 4.188 6.862 1.00 84.19 177 GLN A CA 1
ATOM 1375 C C . GLN A 1 177 ? 0.594 4.814 5.466 1.00 84.19 177 GLN A C 1
ATOM 1377 O O . GLN A 1 177 ? 0.533 6.036 5.325 1.00 84.19 177 GLN A O 1
ATOM 1382 N N . ASP A 1 178 ? 0.721 3.987 4.431 1.00 81.19 178 ASP A N 1
ATOM 1383 C CA . ASP A 1 178 ? 0.848 4.457 3.053 1.00 81.19 178 ASP A CA 1
ATOM 1384 C C . ASP A 1 178 ? -0.459 5.108 2.583 1.00 81.19 178 ASP A C 1
ATOM 1386 O O . ASP A 1 178 ? -0.447 6.202 2.018 1.00 81.19 178 ASP A O 1
ATOM 1390 N N . SER A 1 179 ? -1.601 4.502 2.926 1.00 80.38 179 SER A N 1
ATOM 1391 C CA . SER A 1 179 ? -2.927 5.080 2.671 1.00 80.38 179 SER A CA 1
ATOM 1392 C C . SER A 1 179 ? -3.132 6.399 3.419 1.00 80.38 179 SER A C 1
ATOM 1394 O O . SER A 1 179 ? -3.806 7.298 2.917 1.00 80.38 179 SER A O 1
ATOM 1396 N N . PHE A 1 180 ? -2.559 6.543 4.617 1.00 81.19 180 PHE A N 1
ATOM 1397 C CA . PHE A 1 180 ? -2.641 7.774 5.397 1.00 81.19 180 PHE A CA 1
ATOM 1398 C C . PHE A 1 180 ? -1.889 8.927 4.718 1.00 81.19 180 PHE A C 1
ATOM 1400 O O . PHE A 1 180 ? -2.397 10.047 4.654 1.00 81.19 180 PHE A O 1
ATOM 1407 N N . LYS A 1 181 ? -0.706 8.652 4.160 1.00 81.31 181 LYS A N 1
ATOM 1408 C CA . LYS A 1 181 ? 0.074 9.638 3.397 1.00 81.31 181 LYS A CA 1
ATOM 1409 C C . LYS A 1 181 ? -0.622 10.020 2.092 1.00 81.31 181 LYS A C 1
ATOM 1411 O O . LYS A 1 181 ? -0.789 11.205 1.822 1.00 81.31 181 LYS A O 1
ATOM 1416 N N . GLU A 1 182 ? -1.073 9.029 1.323 1.00 74.69 182 GLU A N 1
ATOM 1417 C CA . GLU A 1 182 ? -1.716 9.233 0.017 1.00 74.69 182 GLU A CA 1
ATOM 1418 C C . GLU A 1 182 ? -2.993 10.081 0.108 1.00 74.69 182 GLU A C 1
ATOM 1420 O O . GLU A 1 182 ? -3.231 10.943 -0.732 1.00 74.69 182 GLU A O 1
ATOM 1425 N N . ASN A 1 183 ? -3.806 9.884 1.150 1.00 73.19 183 ASN A N 1
ATOM 1426 C CA . ASN A 1 183 ? -5.051 10.636 1.338 1.00 73.19 183 ASN A CA 1
ATOM 1427 C C . ASN A 1 183 ? -4.847 12.045 1.931 1.00 73.19 183 ASN A C 1
ATOM 1429 O O . ASN A 1 183 ? -5.817 12.653 2.387 1.00 73.19 183 ASN A O 1
ATOM 1433 N N . GLU A 1 184 ? -3.610 12.553 1.981 1.00 81.06 184 GLU A N 1
ATOM 1434 C CA . GLU A 1 184 ? -3.240 13.785 2.693 1.00 81.06 184 GLU A CA 1
ATOM 1435 C C . GLU A 1 184 ? -3.807 13.816 4.127 1.00 81.06 184 GLU A C 1
ATOM 1437 O O . GLU A 1 184 ? -4.264 14.855 4.614 1.00 81.06 184 GLU A O 1
ATOM 1442 N N . CYS A 1 185 ? -3.829 12.677 4.829 1.00 82.31 185 CYS A N 1
ATOM 1443 C CA . CYS A 1 185 ? -4.544 12.597 6.099 1.00 82.31 185 CYS A CA 1
ATOM 1444 C C . CYS A 1 185 ? -3.979 13.538 7.162 1.00 82.31 185 CYS A C 1
ATOM 1446 O O . CYS A 1 185 ? -4.746 14.088 7.950 1.00 82.31 185 CYS A O 1
ATOM 1448 N N . GLU A 1 186 ? -2.670 13.804 7.140 1.00 85.94 186 GLU A N 1
ATOM 1449 C CA . GLU A 1 186 ? -2.057 14.806 8.018 1.00 85.94 186 GLU A CA 1
ATOM 1450 C C . GLU A 1 186 ? -2.730 16.171 7.895 1.00 85.94 186 GLU A C 1
ATOM 1452 O O . GLU A 1 186 ? -3.015 16.816 8.901 1.00 85.94 186 GLU A O 1
ATOM 1457 N N . LYS A 1 187 ? -3.063 16.570 6.668 1.00 85.81 187 LYS A N 1
ATOM 1458 C CA . LYS A 1 187 ? -3.760 17.818 6.365 1.00 85.81 187 LYS A CA 1
ATOM 1459 C C . LYS A 1 187 ? -5.254 17.720 6.667 1.00 85.81 187 LYS A C 1
ATOM 1461 O O . LYS A 1 187 ? -5.839 18.679 7.160 1.00 85.81 187 LYS A O 1
ATOM 1466 N N . ALA A 1 188 ? -5.872 16.565 6.415 1.00 83.19 188 ALA A N 1
ATOM 1467 C CA . ALA A 1 188 ? -7.304 16.357 6.628 1.00 83.19 188 ALA A CA 1
ATOM 1468 C C . ALA A 1 188 ? -7.711 16.300 8.114 1.00 83.19 188 ALA A C 1
ATOM 1470 O O . ALA A 1 188 ? -8.820 16.714 8.459 1.00 83.19 188 ALA A O 1
ATOM 1471 N N . ILE A 1 189 ? -6.847 15.773 8.991 1.00 84.94 189 ILE A N 1
ATOM 1472 C CA . ILE A 1 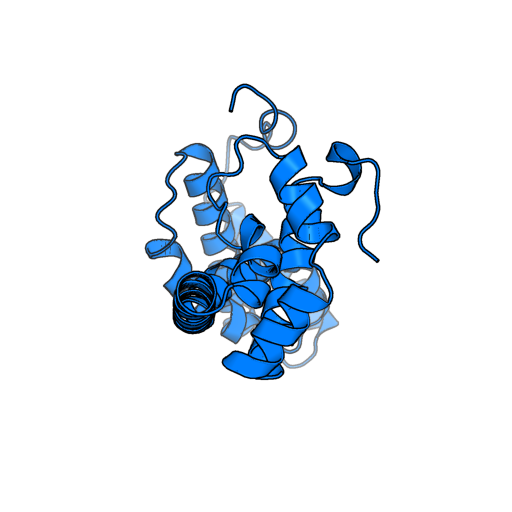189 ? -7.127 15.618 10.432 1.00 84.94 189 ILE A CA 1
ATOM 1473 C C . ILE A 1 189 ? -6.134 16.345 11.354 1.00 84.94 189 ILE A C 1
ATOM 1475 O O . ILE A 1 189 ? -6.274 16.247 12.571 1.00 84.94 189 ILE A O 1
ATOM 1479 N N . GLY A 1 190 ? -5.154 17.0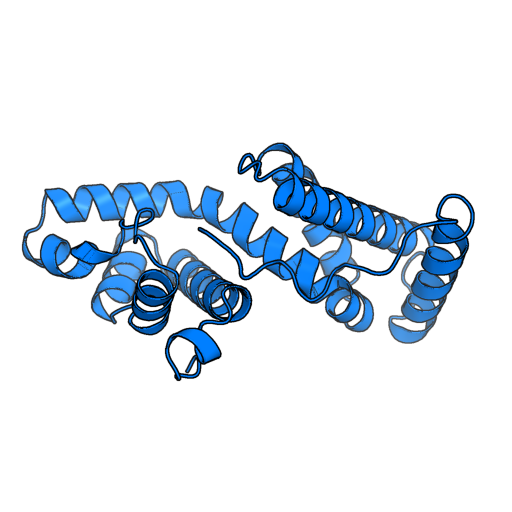78 10.812 1.00 84.19 190 GLY A N 1
ATOM 1480 C CA . GLY A 1 190 ? -4.195 17.874 11.593 1.00 84.19 190 GLY A CA 1
ATOM 1481 C C . GLY A 1 190 ? -3.242 17.032 12.445 1.00 84.19 190 GLY A C 1
ATOM 1482 O O . GLY A 1 190 ? -2.887 17.421 13.555 1.00 84.19 190 GLY A O 1
ATOM 1483 N N . ALA A 1 191 ? -2.886 15.835 11.981 1.00 82.19 191 ALA A N 1
ATOM 1484 C CA . ALA A 1 191 ? -2.262 14.817 12.815 1.00 82.19 191 ALA A CA 1
ATOM 1485 C C . ALA A 1 191 ? -1.283 13.950 12.021 1.00 82.19 191 ALA A C 1
ATOM 1487 O O . ALA A 1 191 ? -1.681 13.352 11.030 1.00 82.19 191 ALA A O 1
ATOM 1488 N N . LYS A 1 192 ? -0.042 13.822 12.503 1.00 82.19 192 LYS A N 1
ATOM 1489 C CA . LYS A 1 192 ? 0.982 12.975 11.876 1.00 82.19 192 LYS A CA 1
ATOM 1490 C C . LYS A 1 192 ? 0.731 11.486 12.101 1.00 82.19 192 LYS A C 1
ATOM 1492 O O . LYS A 1 192 ? 0.092 11.100 13.088 1.00 82.19 192 LYS A O 1
ATOM 1497 N N . TRP A 1 193 ? 1.235 10.668 11.178 1.00 78.25 193 TRP A N 1
ATOM 1498 C CA . TRP A 1 193 ? 1.380 9.233 11.413 1.00 78.25 193 TRP A CA 1
ATOM 1499 C C . TRP A 1 193 ? 2.515 9.012 12.419 1.00 78.25 193 TRP A C 1
ATOM 1501 O O . TRP A 1 193 ? 3.637 9.444 12.157 1.00 78.25 193 TRP A O 1
ATOM 1511 N N . ASN A 1 194 ? 2.219 8.359 13.544 1.00 69.06 194 ASN A N 1
ATOM 1512 C CA . ASN A 1 194 ? 3.216 7.967 14.544 1.00 69.06 194 ASN A CA 1
ATOM 1513 C C . ASN A 1 194 ? 3.535 6.481 14.405 1.00 69.06 194 ASN A C 1
ATOM 1515 O O . ASN A 1 194 ? 2.569 5.696 14.255 1.00 69.06 194 ASN A O 1
#

Solvent-accessible surface area (backbone atoms only — not comparable to full-atom values): 11260 Å² total; per-residue (Å²): 137,81,87,77,92,77,83,83,81,89,83,87,81,88,80,72,81,75,48,49,58,55,52,49,51,52,52,38,54,51,45,45,71,74,55,45,99,60,59,67,68,59,50,45,52,32,51,55,47,43,55,47,50,46,51,51,50,56,47,30,67,72,68,67,56,79,77,55,69,77,53,44,61,55,29,57,55,30,49,52,44,50,59,73,63,71,28,64,70,57,51,59,78,40,36,70,53,48,54,50,31,50,44,61,49,42,55,63,74,40,45,65,45,52,50,52,52,54,50,42,36,73,76,35,76,69,48,24,69,57,44,59,70,74,72,50,89,73,48,91,42,71,51,54,47,32,50,46,47,74,56,61,42,71,61,46,52,48,49,38,31,73,77,49,31,63,70,51,32,54,53,47,54,50,42,34,52,52,52,31,60,73,66,44,20,42,75,65,68,75,46,78,92,129

Mean predicted aligned error: 10.82 Å